Protein AF-D3BRZ7-F1 (afdb_monomer)

Secondary structure (DSSP, 8-state):
--HHHHHHHHHHH-TT-HHHHHHHHHHHTTSEEE-TTSPEEEHHHHHHHHHHH-TT-HHHHHHHHHTSSSSS-EEE-TTS-EEEHHHHHHHHHHH-TT-HHHHHHHHHH--STT-EEE-TTS-EEEHHHHHHHHHHH-TT-SHHHHHHHHHS-TT-EEE-TTS-EEEHHHHHHHHHHH-TT-HHHHHHHHHH--TT-EEE-TTS-EEETT---TT-EEE-TTS-EEEHHHHHHHHHHHHHHHHHHHHTT--

Nearest PDB structures (foldseek):
  5w5i-assembly1_A  TM=5.304E-01  e=7.115E-03  Homo sapiens
  5udj-assembly1_A  TM=4.298E-01  e=3.609E-02  Homo sapiens
  7cc7-assembly1_A  TM=4.389E-01  e=5.995E-02  Homo sapiens
  4hot-assembly1_A  TM=4.081E-01  e=6.981E-02  Homo sapiens
  6c6k-assembly2_B  TM=4.134E-01  e=8.552E-02  Homo sapiens

pLDDT: mean 82.0, std 20.59, range [34.44, 98.62]

Organism: Heterostelium pallidum (strain ATCC 26659 / Pp 5 / PN500) (NCBI:txid670386)

InterPro domains:
  IPR011990 Tetratricopeptide-like helical domain superfamily [G3DSA:1.25.40.10] (3-198)

Radius of gyration: 22.58 Å; Cα contacts (8 Å, |Δi|>4): 320; chains: 1; bounding box: 50×44×60 Å

Solvent-accessible surface area (backbone atoms only — not comparable to full-atom values): 14330 Å² total; per-residue (Å²): 134,52,75,65,58,52,49,44,52,44,42,74,76,42,78,74,51,42,68,58,47,57,57,42,55,74,71,24,75,80,57,48,42,72,41,88,88,68,53,71,40,36,50,68,52,43,42,42,50,31,42,66,65,45,77,80,52,31,64,51,32,40,54,53,26,73,70,37,92,46,78,82,44,69,48,68,42,83,86,68,51,79,35,32,28,66,56,24,28,51,49,16,36,64,67,37,79,73,54,33,66,42,34,43,52,48,30,72,65,54,73,69,91,86,34,68,48,72,45,90,85,71,52,72,40,38,44,62,57,25,22,46,50,17,40,61,62,42,74,79,54,35,66,40,34,50,51,43,34,70,75,44,55,86,86,40,68,47,73,46,79,88,68,50,78,37,39,33,65,56,33,46,53,50,21,36,72,61,40,68,81,53,63,68,58,58,52,57,51,56,75,72,48,52,78,88,43,72,49,69,46,97,87,68,50,74,44,41,71,74,70,60,49,78,79,50,64,45,72,37,94,87,72,47,71,46,31,43,52,57,62,48,52,49,43,54,52,50,49,51,52,52,51,51,61,60,52,68,73,73,121

Mean predicted aligned error: 10.15 Å

Sequence (251 aa):
MTNLQLLLKSVELNPTNEEIYISMLVYARTESLTLNNGETLSYKQILLKIISLNPRIPGMYFDLATKLKDNFESITLLSGEKMNKQKLILHAIKLDPNEWESYLLLANSLEGQEATVELANGRRMNKMQLYLQTIKLNPYVESPYIGIAKEMKRHDAIRLPSGEVATKRQIFLKAIHINPTHDCIYYNILEDLQDWETITLLSGRVMTKHFFPDTETILLPSGENMTKRHLMQTFEFVQDRYHQSQYLHFH

Structure (mmCIF, N/CA/C/O backbone):
data_AF-D3BRZ7-F1
#
_entry.id   AF-D3BRZ7-F1
#
loop_
_atom_site.group_PDB
_atom_site.id
_atom_site.type_symbol
_atom_site.label_atom_id
_atom_site.label_alt_id
_atom_site.label_comp_id
_atom_site.label_asym_id
_atom_site.label_entity_id
_atom_site.label_seq_id
_atom_site.pdbx_PDB_ins_code
_atom_site.Cartn_x
_atom_site.Cartn_y
_atom_site.Cartn_z
_atom_site.occupancy
_atom_site.B_iso_or_equiv
_atom_site.auth_seq_id
_atom_site.auth_comp_id
_atom_site.auth_asym_id
_atom_site.auth_atom_id
_atom_site.pdbx_PDB_model_num
ATOM 1 N N . MET A 1 1 ? -15.722 28.890 21.927 1.00 69.56 1 MET A N 1
ATOM 2 C CA . MET A 1 1 ? -15.552 27.424 21.905 1.00 69.56 1 MET A CA 1
ATOM 3 C C . MET A 1 1 ? -15.004 27.057 20.534 1.00 69.56 1 MET A C 1
ATOM 5 O O . MET A 1 1 ? -15.559 27.535 19.554 1.00 69.56 1 MET A O 1
ATOM 9 N N . THR A 1 2 ? -13.879 26.349 20.443 1.00 90.88 2 THR A N 1
ATOM 10 C CA . THR A 1 2 ? -13.263 25.972 19.153 1.00 90.88 2 THR A CA 1
ATOM 11 C C . THR A 1 2 ? -13.914 24.711 18.572 1.00 90.88 2 THR A C 1
ATOM 13 O O . THR A 1 2 ? -14.542 23.952 19.309 1.00 90.88 2 THR A O 1
ATOM 16 N N . ASN A 1 3 ? -13.726 24.441 17.272 1.00 90.50 3 ASN A N 1
ATOM 17 C CA . ASN A 1 3 ? -14.199 23.192 16.649 1.00 90.50 3 ASN A CA 1
ATOM 18 C C . ASN A 1 3 ? -13.648 21.947 17.363 1.00 90.50 3 ASN A C 1
ATOM 20 O O . ASN A 1 3 ? -14.379 20.985 17.561 1.00 90.50 3 ASN A O 1
ATOM 24 N N . LEU A 1 4 ? -12.391 21.994 17.823 1.00 90.31 4 LEU A N 1
ATOM 25 C CA . LEU A 1 4 ? -11.797 20.917 18.614 1.00 90.31 4 LEU A CA 1
ATOM 26 C C . LEU A 1 4 ? -12.496 20.755 19.975 1.00 90.31 4 LEU A C 1
ATOM 28 O O . LEU A 1 4 ? -12.815 19.639 20.357 1.00 90.31 4 LEU A O 1
ATOM 32 N N . GLN A 1 5 ? -12.798 21.843 20.691 1.00 91.19 5 GLN A N 1
ATOM 33 C 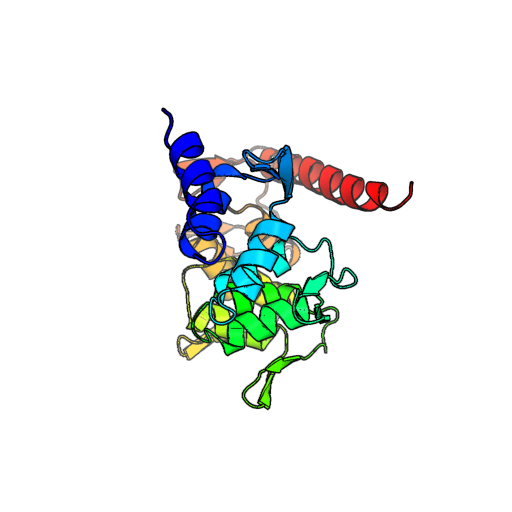CA . GLN A 1 5 ? -13.526 21.761 21.968 1.00 91.19 5 GLN A CA 1
ATOM 34 C C . GLN A 1 5 ? -14.935 21.177 21.800 1.00 91.19 5 GLN A C 1
ATOM 36 O O . GLN A 1 5 ? -15.366 20.377 22.629 1.00 91.19 5 GLN A O 1
ATOM 41 N N . LEU A 1 6 ? -15.637 21.547 20.723 1.00 92.81 6 LEU A N 1
ATOM 42 C CA . LEU A 1 6 ? -16.932 20.957 20.375 1.00 92.81 6 LEU A CA 1
ATOM 43 C C . LEU A 1 6 ? -16.791 19.463 20.074 1.00 92.81 6 LEU A C 1
ATOM 45 O O . LEU A 1 6 ? -17.562 18.664 20.593 1.00 92.81 6 LEU A O 1
ATOM 49 N N . LEU A 1 7 ? -15.774 19.082 19.299 1.00 93.88 7 LEU A N 1
ATOM 50 C CA . LEU A 1 7 ? -15.502 17.690 18.960 1.00 93.88 7 LEU A CA 1
ATOM 51 C C . LEU A 1 7 ? -15.211 16.836 20.202 1.00 93.88 7 LEU A C 1
ATOM 53 O O . LEU A 1 7 ? -15.796 15.767 20.361 1.00 93.88 7 LEU A O 1
ATOM 57 N N . LEU A 1 8 ? -14.371 17.330 21.116 1.00 93.69 8 LEU A N 1
ATOM 58 C CA . LEU A 1 8 ? -14.075 16.655 22.382 1.00 93.69 8 LEU A CA 1
ATOM 59 C C . LEU A 1 8 ? -15.323 16.524 23.264 1.00 93.69 8 LEU A C 1
ATOM 61 O O . LEU A 1 8 ? -15.538 15.478 23.874 1.00 93.69 8 LEU A O 1
ATOM 65 N N . LYS A 1 9 ? -16.187 17.549 23.288 1.00 94.94 9 LYS A N 1
ATOM 66 C CA . LYS A 1 9 ? -17.468 17.473 24.000 1.00 94.94 9 LYS A CA 1
ATOM 67 C C . LYS A 1 9 ? -18.402 16.430 23.381 1.00 94.94 9 LYS A C 1
ATOM 69 O O . LYS A 1 9 ? -19.100 15.736 24.115 1.00 94.94 9 LYS A O 1
ATOM 74 N N . SER A 1 10 ? -18.393 16.277 22.058 1.00 94.44 10 SER A N 1
ATOM 75 C CA . SER A 1 10 ? -19.174 15.247 21.369 1.00 94.44 10 SER A CA 1
ATOM 76 C C . SER A 1 10 ? -18.739 13.829 21.757 1.00 94.44 10 SER A C 1
ATOM 78 O O . SER A 1 10 ? -19.608 12.976 21.917 1.00 94.44 10 SER A O 1
ATOM 80 N N . VAL A 1 11 ? -17.439 13.578 21.977 1.00 94.50 11 VAL A N 1
ATOM 81 C CA . VAL A 1 11 ? -16.944 12.274 22.473 1.00 94.50 11 VAL A CA 1
ATOM 82 C C . VAL A 1 11 ? -17.546 11.935 23.839 1.00 94.50 11 VAL A C 1
ATOM 84 O O . VAL A 1 11 ? -17.960 10.801 24.052 1.00 94.50 11 VAL A O 1
ATOM 87 N N . GLU A 1 12 ? -17.635 12.903 24.759 1.00 93.56 12 GLU A N 1
ATOM 88 C CA . GLU A 1 12 ? -18.260 12.683 26.075 1.00 93.56 12 GLU A CA 1
ATOM 89 C C . GLU A 1 12 ? -19.748 12.336 25.962 1.00 93.56 12 GLU A C 1
ATOM 91 O O . GLU A 1 12 ? -20.251 11.498 26.707 1.00 93.56 12 GLU A O 1
ATOM 96 N N . LEU A 1 13 ? -20.457 13.012 25.054 1.00 95.06 13 LEU A N 1
ATOM 97 C CA . LEU A 1 13 ? -21.897 12.843 24.876 1.00 95.06 13 LEU A CA 1
ATOM 98 C C . LEU A 1 13 ? -22.242 11.545 24.140 1.00 95.06 13 LEU A C 1
ATOM 100 O O . LEU A 1 13 ? -23.291 10.959 24.400 1.00 95.06 13 LEU A O 1
ATOM 104 N N . ASN A 1 14 ? -21.390 11.106 23.213 1.00 94.75 14 ASN A N 1
ATOM 105 C CA . ASN A 1 14 ? -21.603 9.898 22.426 1.00 94.75 14 ASN A CA 1
ATOM 106 C C . ASN A 1 14 ? -20.267 9.216 22.058 1.00 94.75 14 ASN A C 1
ATOM 108 O O . ASN A 1 14 ? -19.797 9.343 20.925 1.00 94.75 14 ASN A O 1
ATOM 112 N N . PRO A 1 15 ? -19.670 8.435 22.976 1.00 92.81 15 PRO A N 1
ATOM 113 C CA . PRO A 1 15 ? -18.378 7.771 22.759 1.00 92.81 15 PRO A CA 1
ATOM 114 C C . PRO A 1 15 ? -18.446 6.569 21.799 1.00 92.81 15 PRO A C 1
ATOM 116 O O . PRO A 1 15 ? -17.448 5.874 21.594 1.00 92.81 15 PRO A O 1
ATOM 119 N N . THR A 1 16 ? -19.625 6.278 21.244 1.00 95.25 16 THR A N 1
ATOM 120 C CA . THR A 1 16 ? -19.865 5.170 20.309 1.00 95.25 16 THR A CA 1
ATOM 121 C C . THR A 1 16 ? -20.050 5.618 18.863 1.00 95.25 16 THR A C 1
ATOM 123 O O . THR A 1 16 ? -20.179 4.768 17.994 1.00 95.25 16 THR A O 1
ATOM 126 N N . ASN A 1 17 ? -20.060 6.925 18.592 1.00 94.75 17 ASN A N 1
ATOM 127 C CA . ASN A 1 17 ? -20.180 7.449 17.234 1.00 94.75 17 ASN A CA 1
ATOM 128 C C . ASN A 1 17 ? -18.802 7.527 16.561 1.00 94.75 17 ASN A C 1
ATOM 130 O O . ASN A 1 17 ? -17.959 8.341 16.946 1.00 94.75 17 ASN A O 1
ATOM 134 N N . GLU A 1 18 ? -18.580 6.691 15.548 1.00 95.62 18 GLU A N 1
ATOM 135 C CA . GLU A 1 18 ? -17.319 6.611 14.817 1.00 95.62 18 GLU A CA 1
ATOM 136 C C . GLU A 1 18 ? -16.970 7.901 14.062 1.00 95.62 18 GLU A C 1
ATOM 138 O O . GLU A 1 18 ? -15.791 8.237 13.972 1.00 95.62 18 GLU A O 1
ATOM 143 N N . GLU A 1 19 ? -17.961 8.673 13.602 1.00 95.31 19 GLU A N 1
ATOM 144 C CA . GLU A 1 19 ? -17.753 9.913 12.833 1.00 95.31 19 GLU A CA 1
ATOM 145 C C . GLU A 1 19 ? -17.022 10.986 13.650 1.00 95.31 19 GLU A C 1
ATOM 147 O O . GLU A 1 19 ? -16.251 11.798 13.125 1.00 95.31 19 GLU A O 1
ATOM 152 N N . ILE A 1 20 ? -17.218 10.966 14.971 1.00 95.19 20 ILE A N 1
ATOM 153 C CA . ILE A 1 20 ? -16.504 11.847 15.896 1.00 95.19 20 ILE A CA 1
ATOM 154 C C . ILE A 1 20 ? -15.015 11.493 15.881 1.00 95.19 20 ILE A C 1
ATOM 156 O O . ILE A 1 20 ? -14.166 12.372 15.733 1.00 95.19 20 ILE A O 1
ATOM 160 N N . TYR A 1 21 ? -14.686 10.204 15.969 1.00 95.31 21 TYR A N 1
ATOM 161 C CA . TYR A 1 21 ? -13.303 9.737 15.933 1.00 95.31 21 TYR A CA 1
ATOM 162 C C . TYR A 1 21 ? -12.664 9.925 14.551 1.00 95.31 21 TYR A C 1
ATOM 164 O O . TYR A 1 21 ? -11.497 10.307 14.478 1.00 95.31 21 TYR A O 1
ATOM 172 N N . ILE A 1 22 ? -13.419 9.750 13.461 1.00 94.38 22 ILE A N 1
ATOM 173 C CA . ILE A 1 22 ? -12.963 10.076 12.099 1.00 94.38 22 ILE A CA 1
ATOM 174 C C . ILE A 1 22 ? -12.582 11.558 12.020 1.00 94.38 22 ILE A C 1
ATOM 176 O O . ILE A 1 22 ? -11.481 11.901 11.588 1.00 94.38 22 ILE A O 1
ATOM 180 N N . SER A 1 23 ? -13.435 12.447 12.533 1.00 93.88 23 SER A N 1
ATOM 181 C CA . SER A 1 23 ? -13.141 13.883 12.598 1.00 93.88 23 SER A CA 1
ATOM 182 C C . SER A 1 23 ? -11.911 14.187 13.464 1.00 93.88 23 SER A C 1
ATOM 184 O O . SER A 1 23 ? -11.152 15.108 13.158 1.00 93.88 23 SER A O 1
ATOM 186 N N . MET A 1 24 ? -11.658 13.406 14.522 1.00 93.19 24 MET A N 1
ATOM 187 C CA . MET A 1 24 ? -10.467 13.561 15.369 1.00 93.19 24 MET A CA 1
ATOM 188 C C . MET A 1 24 ? -9.163 13.262 14.622 1.00 93.19 24 MET A C 1
ATOM 190 O O . MET A 1 24 ? -8.150 13.881 14.949 1.00 93.19 24 MET A O 1
ATOM 194 N N . LEU A 1 25 ? -9.161 12.390 13.604 1.00 92.50 25 LEU A N 1
ATOM 195 C CA . LEU A 1 25 ? -7.958 12.109 12.805 1.00 92.50 25 LEU A CA 1
ATOM 196 C C . LEU A 1 25 ? -7.402 13.379 12.137 1.00 92.50 25 LEU A C 1
ATOM 198 O O . LEU A 1 25 ? -6.184 13.555 12.076 1.00 92.50 25 LEU A O 1
ATOM 202 N N . VAL A 1 26 ? -8.277 14.306 11.723 1.00 89.12 26 VAL A N 1
ATOM 203 C CA . VAL A 1 26 ? -7.903 15.607 11.128 1.00 89.12 26 VAL A CA 1
ATOM 204 C C . VAL A 1 26 ? -7.131 16.490 12.119 1.00 89.12 26 VAL A C 1
ATOM 206 O O . VAL A 1 26 ? -6.265 17.277 11.723 1.00 89.12 26 VAL A O 1
ATOM 209 N N . TYR A 1 27 ? -7.431 16.362 13.413 1.00 88.31 27 TYR A N 1
ATOM 210 C CA . TYR A 1 27 ? -6.817 17.151 14.484 1.00 88.31 27 TYR A CA 1
ATOM 211 C C . TYR A 1 27 ? -5.598 16.478 15.105 1.00 88.31 27 TYR A C 1
ATOM 213 O O . TYR A 1 27 ? -4.656 17.173 15.472 1.00 88.31 27 TYR A O 1
ATOM 221 N N . ALA A 1 28 ? -5.581 15.146 15.180 1.00 83.19 28 ALA A N 1
ATOM 222 C CA . ALA A 1 28 ? -4.461 14.394 15.737 1.00 83.19 28 ALA A CA 1
ATOM 223 C C . ALA A 1 28 ? -3.166 14.565 14.919 1.00 83.19 28 ALA A C 1
ATOM 225 O O . ALA A 1 28 ? -2.091 14.365 15.479 1.00 83.19 28 ALA A O 1
ATOM 226 N N . ARG A 1 29 ? -3.293 14.955 13.633 1.00 67.56 29 ARG A N 1
ATOM 227 C CA . ARG A 1 29 ? -2.296 15.325 12.597 1.00 67.56 29 ARG A CA 1
ATOM 228 C C . ARG A 1 29 ? -1.076 14.413 12.412 1.00 67.56 29 ARG A C 1
ATOM 230 O O . ARG A 1 29 ? -0.763 14.152 11.261 1.00 67.56 29 ARG A O 1
ATOM 237 N N . THR A 1 30 ? -0.459 13.874 13.462 1.00 64.19 30 THR A N 1
ATOM 238 C CA . THR A 1 30 ? 0.487 12.738 13.446 1.00 64.19 30 THR A CA 1
ATOM 239 C C . THR A 1 30 ? 0.780 12.118 14.820 1.00 64.19 30 THR A C 1
ATOM 241 O O . THR A 1 30 ? 1.369 11.040 14.853 1.00 64.19 30 THR A O 1
ATOM 244 N N . GLU A 1 31 ? 0.413 12.741 15.943 1.00 73.38 31 GLU A N 1
ATOM 245 C CA . GLU A 1 31 ? 0.923 12.329 17.260 1.00 73.38 31 GLU A CA 1
ATOM 246 C C . GLU A 1 31 ? -0.189 11.801 18.161 1.00 73.38 31 GLU A C 1
ATOM 248 O O . GLU A 1 31 ? -0.343 10.587 18.324 1.00 73.38 31 GLU A O 1
ATOM 253 N N . SER A 1 32 ? -0.985 12.697 18.738 1.00 87.31 32 SER A N 1
ATOM 254 C CA . SER A 1 32 ? -2.028 12.322 19.684 1.00 87.31 32 SER A CA 1
ATOM 255 C C . SER A 1 32 ? -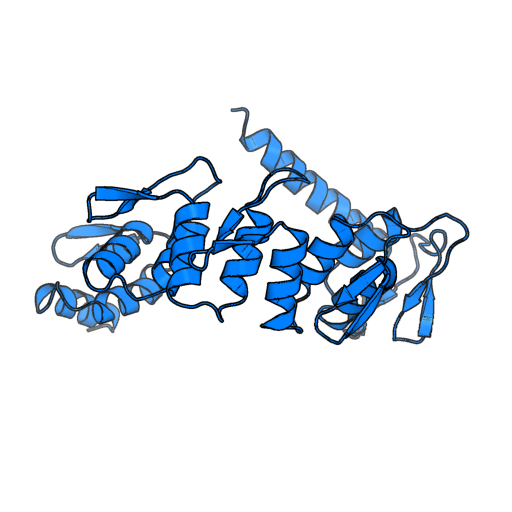3.039 13.443 19.906 1.00 87.31 32 SER A C 1
ATOM 257 O O . SER A 1 32 ? -2.845 14.576 19.470 1.00 87.31 32 SER A O 1
ATOM 259 N N . LEU A 1 33 ? -4.137 13.106 20.575 1.00 92.06 33 LEU A N 1
ATOM 260 C CA . LEU A 1 33 ? -5.199 14.019 20.956 1.00 92.06 33 LEU A CA 1
ATOM 261 C C . LEU A 1 33 ? -5.603 13.744 22.406 1.00 92.06 33 LEU A C 1
ATOM 263 O O . LEU A 1 33 ? -5.944 12.611 22.741 1.00 92.06 33 LEU A O 1
ATOM 267 N N . THR A 1 34 ? -5.595 14.769 23.255 1.00 92.62 34 THR A N 1
ATOM 268 C CA . THR A 1 34 ? -6.052 14.653 24.646 1.00 92.62 34 THR A CA 1
ATOM 269 C C . THR A 1 34 ? -7.543 14.962 24.744 1.00 92.62 34 THR A C 1
ATOM 271 O O . THR A 1 34 ? -7.998 16.032 24.341 1.00 92.62 34 THR A O 1
ATOM 274 N N . LEU A 1 35 ? -8.304 14.004 25.267 1.00 91.75 35 LEU A N 1
ATOM 275 C CA . LEU A 1 35 ? -9.721 14.113 25.579 1.00 91.75 35 LEU A CA 1
ATOM 276 C C . LEU A 1 35 ? -9.944 14.954 26.845 1.00 91.75 35 LEU A C 1
ATOM 278 O O . LEU A 1 35 ? -9.060 15.111 27.685 1.00 91.75 35 LEU A O 1
ATOM 282 N N . ASN A 1 36 ? -11.168 15.449 27.031 1.00 92.06 36 ASN A N 1
ATOM 283 C CA . ASN A 1 36 ? -11.534 16.253 28.204 1.00 92.06 36 ASN A CA 1
ATOM 284 C C . ASN A 1 36 ? -11.453 15.485 29.53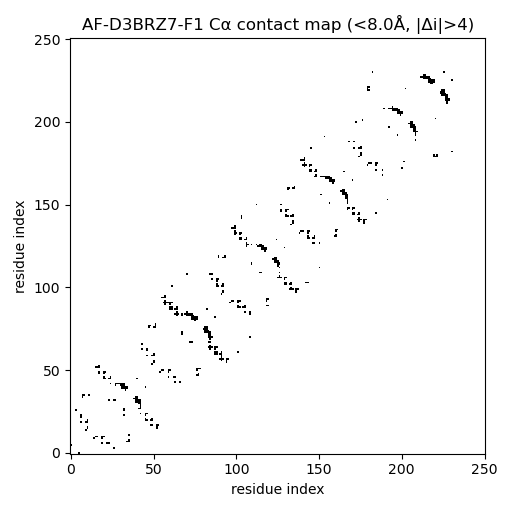7 1.00 92.06 36 ASN A C 1
ATOM 286 O O . ASN A 1 36 ? -11.324 16.102 30.591 1.00 92.06 36 ASN A O 1
ATOM 290 N N . ASN A 1 37 ? -11.511 14.149 29.505 1.00 89.81 37 ASN A N 1
ATOM 291 C CA . ASN A 1 37 ? -11.296 13.293 30.677 1.00 89.81 37 ASN A CA 1
ATOM 292 C C . ASN A 1 37 ? -9.799 13.122 31.033 1.00 89.81 37 ASN A C 1
ATOM 294 O O . ASN A 1 37 ? -9.482 12.398 31.973 1.00 89.81 37 ASN A O 1
ATOM 298 N N . GLY A 1 38 ? -8.888 13.759 30.287 1.00 92.44 38 GLY A N 1
ATOM 299 C CA . GLY A 1 38 ? -7.438 13.671 30.465 1.00 92.44 38 GLY A CA 1
ATOM 300 C C . GLY A 1 38 ? -6.765 12.511 29.723 1.00 92.44 38 GLY A C 1
ATOM 301 O O . GLY A 1 38 ? -5.540 12.425 29.732 1.00 92.44 38 GLY A O 1
ATOM 302 N N . GLU A 1 39 ? -7.522 11.629 29.064 1.00 92.56 39 GLU A N 1
ATOM 303 C CA . GLU A 1 39 ? -6.972 10.529 28.268 1.00 92.56 39 GLU A CA 1
ATOM 304 C C . GLU A 1 39 ? -6.349 11.052 26.969 1.00 92.56 39 GLU A C 1
ATOM 306 O O . GLU A 1 39 ? -6.997 11.753 26.196 1.00 92.56 39 GLU A O 1
ATOM 311 N N . THR A 1 40 ? -5.102 10.674 26.690 1.00 93.69 40 THR A N 1
ATOM 312 C CA . THR A 1 40 ? -4.426 11.013 25.432 1.00 93.69 40 THR A CA 1
ATOM 313 C C . THR A 1 40 ? -4.450 9.822 24.484 1.00 93.69 40 THR A C 1
ATOM 315 O O . THR A 1 40 ? -3.843 8.788 24.755 1.00 93.69 40 THR A O 1
ATOM 318 N N . LEU A 1 41 ? -5.128 9.983 23.349 1.00 93.94 41 LEU A N 1
ATOM 319 C CA . LEU A 1 41 ? -5.230 8.980 22.296 1.00 93.94 41 LEU A CA 1
ATOM 320 C C . LEU A 1 41 ? -4.231 9.277 21.180 1.00 93.94 41 LEU A C 1
ATOM 322 O O . LEU A 1 41 ? -4.306 10.313 20.524 1.00 93.94 41 LEU A O 1
ATOM 326 N N . SER A 1 42 ? -3.315 8.350 20.921 1.00 94.19 42 SER A N 1
ATOM 327 C CA . SER A 1 42 ? -2.467 8.381 19.726 1.00 94.19 42 SER A CA 1
ATOM 328 C C . SER A 1 42 ? -3.282 8.196 18.444 1.00 94.19 42 SER A C 1
ATOM 330 O O . SER A 1 42 ? -4.366 7.609 18.459 1.00 94.19 42 SER A O 1
ATOM 332 N N . TYR A 1 43 ? -2.721 8.600 17.302 1.00 93.38 43 TYR A N 1
ATOM 333 C CA . TYR A 1 43 ? -3.344 8.369 15.992 1.00 93.38 43 TYR A CA 1
ATOM 334 C C . TYR A 1 43 ? -3.715 6.886 15.767 1.00 93.38 43 TYR A C 1
ATOM 336 O O . TYR A 1 43 ? -4.832 6.580 15.355 1.00 93.38 43 TYR A O 1
ATOM 344 N N . LYS A 1 44 ? -2.821 5.946 16.129 1.00 94.06 44 LYS A N 1
ATOM 345 C CA . LYS A 1 44 ? -3.089 4.493 16.060 1.00 94.06 44 LYS A CA 1
ATOM 346 C C . LYS A 1 44 ? -4.267 4.084 16.955 1.00 94.06 44 LYS A C 1
ATOM 348 O O . LYS A 1 44 ? -5.094 3.283 16.532 1.00 94.06 44 LYS A O 1
ATOM 353 N N . GLN A 1 45 ? -4.372 4.627 18.171 1.00 95.25 45 GLN A N 1
ATOM 354 C CA . GLN A 1 45 ? -5.489 4.328 19.078 1.00 95.25 45 GLN A CA 1
ATOM 355 C C . GLN A 1 45 ? -6.823 4.874 18.559 1.00 95.25 45 GLN A C 1
ATOM 357 O O . GLN A 1 45 ? -7.839 4.196 18.700 1.00 95.25 45 GLN A O 1
ATOM 362 N N . ILE A 1 46 ? -6.826 6.046 17.915 1.00 96.00 46 ILE A N 1
ATOM 363 C CA . ILE A 1 46 ? -8.028 6.593 17.268 1.00 96.00 46 ILE A CA 1
ATOM 364 C C . ILE A 1 46 ? -8.478 5.661 16.131 1.00 96.00 46 ILE A C 1
ATOM 366 O O . ILE A 1 46 ? -9.642 5.269 16.105 1.00 96.00 46 ILE A O 1
ATOM 370 N N . LEU A 1 47 ? -7.563 5.215 15.259 1.00 96.69 47 LEU A N 1
ATOM 371 C CA . LEU A 1 47 ? -7.875 4.235 14.205 1.00 96.69 47 LEU A CA 1
ATOM 372 C C . LEU A 1 47 ? -8.442 2.924 14.772 1.00 96.69 47 LEU A C 1
ATOM 374 O O . LEU A 1 47 ? -9.462 2.430 14.295 1.00 96.69 47 LEU A O 1
ATOM 378 N N . LEU A 1 48 ? -7.819 2.372 15.820 1.00 97.19 48 LEU A N 1
ATOM 379 C CA . LEU A 1 48 ? -8.295 1.154 16.486 1.00 97.19 48 LEU A CA 1
ATOM 380 C C . LEU A 1 48 ? -9.702 1.323 17.069 1.00 97.19 48 LEU A C 1
ATOM 382 O O . LEU A 1 48 ? -10.519 0.404 16.983 1.00 97.19 48 LEU A O 1
ATOM 386 N N . LYS A 1 49 ? -9.993 2.496 17.642 1.00 96.94 49 LYS A N 1
ATOM 387 C CA . LYS A 1 49 ? -11.323 2.826 18.152 1.00 96.94 49 LYS A CA 1
ATOM 388 C C . LYS A 1 49 ? -12.342 2.865 17.016 1.00 96.94 49 LYS A C 1
ATOM 390 O O . LYS A 1 49 ? -13.377 2.216 17.145 1.00 96.94 49 LYS A O 1
ATOM 395 N N . ILE A 1 50 ? -12.031 3.525 15.899 1.00 97.69 50 ILE A N 1
ATOM 396 C CA . ILE A 1 50 ? -12.911 3.570 14.719 1.00 97.69 50 ILE A CA 1
ATOM 397 C C . ILE A 1 50 ? -13.187 2.155 14.204 1.00 97.69 50 ILE A C 1
ATOM 399 O O . ILE A 1 50 ? -14.347 1.790 14.066 1.00 97.69 50 ILE A O 1
ATOM 403 N N . ILE A 1 51 ? -12.154 1.324 14.019 1.00 98.12 51 ILE A N 1
ATOM 404 C CA . ILE A 1 51 ? -12.307 -0.072 13.565 1.00 98.12 51 ILE A CA 1
ATOM 405 C C . ILE A 1 51 ? -13.201 -0.880 14.517 1.00 98.12 51 ILE A C 1
ATOM 407 O O . ILE A 1 51 ? -14.006 -1.692 14.067 1.00 98.12 51 ILE A O 1
ATOM 411 N N . SER A 1 52 ? -13.082 -0.667 15.831 1.00 98.00 52 SER A N 1
ATOM 412 C CA . SER A 1 52 ? -13.917 -1.373 16.812 1.00 98.00 52 SER A CA 1
ATOM 413 C C . SER A 1 52 ? -15.392 -0.974 16.766 1.00 98.00 52 SER A C 1
ATOM 415 O O . SER A 1 52 ? -16.248 -1.805 17.058 1.00 98.00 52 SER A O 1
ATOM 417 N N . LEU A 1 53 ? -15.682 0.280 16.403 1.00 97.69 53 LEU A N 1
ATOM 418 C CA . LEU A 1 53 ? -17.042 0.800 16.266 1.00 97.69 53 LEU A CA 1
ATOM 419 C C . LEU A 1 53 ? -17.639 0.419 14.906 1.00 97.69 53 LEU A C 1
ATOM 421 O O . LEU A 1 53 ? -18.784 -0.020 14.832 1.00 97.69 53 LEU A O 1
ATOM 425 N N . ASN A 1 54 ? -16.843 0.529 13.842 1.00 97.38 54 ASN A N 1
ATOM 426 C CA . ASN A 1 54 ? -17.233 0.225 12.476 1.00 97.38 54 ASN A CA 1
ATOM 427 C C . ASN A 1 54 ? -16.082 -0.472 11.715 1.00 97.38 54 ASN A C 1
ATOM 429 O O . ASN A 1 54 ? -15.222 0.185 11.121 1.00 97.38 54 ASN A O 1
ATOM 433 N N . PRO A 1 55 ? -16.069 -1.819 11.670 1.00 96.94 55 PRO A N 1
ATOM 434 C CA . PRO A 1 55 ? -14.998 -2.591 11.037 1.00 96.94 55 PRO A CA 1
ATOM 435 C C . PRO A 1 55 ? -15.102 -2.631 9.505 1.00 96.94 55 PRO A C 1
ATOM 437 O O . PRO A 1 55 ? -14.389 -3.392 8.858 1.00 96.94 55 PRO A O 1
ATOM 440 N N . ARG A 1 56 ? -16.023 -1.872 8.895 1.00 97.31 56 ARG A N 1
ATOM 441 C CA . ARG A 1 56 ? -16.270 -1.891 7.444 1.00 97.31 56 ARG A CA 1
ATOM 442 C C . ARG A 1 56 ? -15.658 -0.708 6.705 1.00 97.31 56 ARG A C 1
ATOM 444 O O . ARG A 1 56 ? -15.965 -0.531 5.533 1.00 97.31 56 ARG A O 1
ATOM 451 N N . ILE A 1 57 ? -14.807 0.081 7.360 1.00 97.25 57 ILE A N 1
ATOM 452 C CA . ILE A 1 57 ? -14.151 1.247 6.760 1.00 97.25 57 ILE A CA 1
ATOM 453 C C . ILE A 1 57 ? -12.757 0.825 6.254 1.00 97.25 57 ILE A C 1
ATOM 455 O O . ILE A 1 57 ? -11.836 0.707 7.068 1.00 97.25 57 ILE A O 1
ATOM 459 N N . PRO A 1 58 ? -12.563 0.602 4.936 1.00 97.19 58 PRO A N 1
ATOM 460 C CA . PRO A 1 58 ? -11.303 0.089 4.386 1.00 97.19 58 PRO A CA 1
ATOM 461 C C . PRO A 1 58 ? -10.112 0.995 4.712 1.00 97.19 58 PRO A C 1
ATOM 463 O O . PRO A 1 58 ? -9.052 0.510 5.115 1.00 97.19 58 PRO A O 1
ATOM 466 N N . GLY A 1 59 ? -10.325 2.314 4.616 1.00 96.50 59 GLY A N 1
ATOM 467 C CA . GLY A 1 59 ? -9.306 3.334 4.859 1.00 96.50 59 GLY A CA 1
ATOM 468 C C . GLY A 1 59 ? -8.654 3.228 6.237 1.00 96.50 59 GLY A C 1
ATOM 469 O O . GLY A 1 59 ? -7.460 3.454 6.358 1.00 96.50 59 GLY A O 1
ATOM 470 N N . MET A 1 60 ? -9.376 2.769 7.267 1.00 97.50 60 MET A N 1
ATOM 471 C CA . MET A 1 60 ? -8.797 2.634 8.609 1.00 97.50 60 MET A CA 1
ATOM 472 C C . MET A 1 60 ? -7.746 1.525 8.682 1.00 97.50 60 MET A C 1
ATOM 474 O O . MET A 1 60 ? -6.737 1.668 9.371 1.00 97.50 60 MET A O 1
ATOM 478 N N . TYR A 1 61 ? -7.962 0.418 7.967 1.00 98.44 61 TYR A N 1
ATOM 479 C CA . TYR A 1 61 ? -6.990 -0.673 7.888 1.00 98.44 61 TYR A CA 1
ATOM 480 C C . TYR A 1 61 ? -5.780 -0.267 7.046 1.00 98.44 61 TYR A C 1
ATOM 482 O O . TYR A 1 61 ? -4.647 -0.559 7.432 1.00 98.44 61 TYR A O 1
ATOM 490 N N . PHE A 1 62 ? -6.014 0.440 5.936 1.00 98.06 62 PHE A N 1
ATOM 491 C CA . PHE A 1 62 ? -4.951 1.018 5.115 1.00 98.06 62 PHE A CA 1
ATOM 492 C C . PHE A 1 62 ? -4.089 1.994 5.929 1.00 98.06 62 PHE A C 1
ATOM 494 O O . PHE A 1 62 ? -2.876 1.805 6.034 1.00 98.06 62 PHE A O 1
ATOM 501 N N . ASP A 1 63 ? -4.708 2.969 6.596 1.00 96.19 63 ASP A N 1
ATOM 502 C CA . ASP A 1 63 ? -4.015 3.950 7.430 1.00 96.19 63 ASP A CA 1
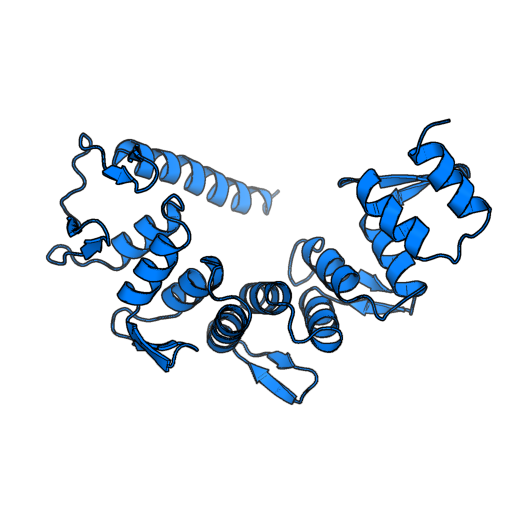ATOM 503 C C . ASP A 1 63 ? -3.225 3.261 8.540 1.00 96.19 63 ASP A C 1
ATOM 505 O O . ASP A 1 63 ? -2.052 3.571 8.750 1.00 96.19 63 ASP A O 1
ATOM 509 N N . LEU A 1 64 ? -3.808 2.259 9.203 1.00 95.88 64 LEU A N 1
ATOM 510 C CA . LEU A 1 64 ? -3.102 1.505 10.233 1.00 95.88 64 LEU A CA 1
ATOM 511 C C . LEU A 1 64 ? -1.873 0.784 9.664 1.00 95.88 64 LEU A C 1
ATOM 513 O O . LEU A 1 64 ? -0.815 0.809 10.295 1.00 95.88 64 LEU A O 1
ATOM 517 N N . ALA A 1 65 ? -1.977 0.209 8.459 1.00 97.06 65 ALA A N 1
ATOM 518 C CA . ALA A 1 65 ? -0.862 -0.440 7.775 1.00 97.06 65 ALA A CA 1
ATOM 519 C C . ALA A 1 65 ? 0.271 0.546 7.461 1.00 97.06 65 ALA A C 1
ATOM 521 O O . ALA A 1 65 ? 1.440 0.221 7.676 1.00 97.06 65 ALA A O 1
ATOM 522 N N . THR A 1 66 ? -0.048 1.761 7.003 1.00 94.94 66 THR A N 1
ATOM 523 C CA . THR A 1 66 ? 0.971 2.790 6.711 1.00 94.94 66 THR A CA 1
ATOM 524 C C . THR A 1 66 ? 1.696 3.288 7.963 1.00 94.94 66 THR A C 1
ATOM 526 O O . THR A 1 66 ? 2.825 3.767 7.863 1.00 94.94 66 THR A O 1
ATOM 529 N N . LYS A 1 67 ? 1.092 3.144 9.152 1.00 93.25 67 LYS A N 1
ATOM 530 C CA . LYS A 1 67 ? 1.708 3.505 10.440 1.00 93.25 67 LYS A CA 1
ATOM 531 C C . LYS A 1 67 ? 2.543 2.390 11.074 1.00 93.25 67 LYS A C 1
ATOM 533 O O . LYS A 1 67 ? 3.169 2.640 12.108 1.00 93.25 67 LYS A O 1
ATOM 538 N N . LEU A 1 68 ? 2.558 1.183 10.506 1.00 93.19 68 LEU A N 1
ATOM 539 C CA . LEU A 1 68 ? 3.498 0.138 10.914 1.00 93.19 68 LEU A CA 1
ATOM 540 C C . LEU A 1 68 ? 4.852 0.368 10.229 1.00 93.19 68 LEU A C 1
ATOM 542 O O . LEU A 1 68 ? 4.911 0.555 9.007 1.00 93.19 68 LEU A O 1
ATOM 546 N N . LYS A 1 69 ? 5.928 0.356 11.022 1.00 89.44 69 LYS A N 1
ATOM 547 C CA . LYS A 1 69 ? 7.311 0.631 10.613 1.00 89.44 69 LYS A CA 1
ATOM 548 C C . LYS A 1 69 ? 7.752 -0.295 9.485 1.00 89.44 69 LYS A C 1
ATOM 550 O O . LYS A 1 69 ? 8.243 0.172 8.463 1.00 89.44 69 LYS A O 1
ATOM 555 N N . ASP A 1 70 ? 7.495 -1.586 9.640 1.00 87.88 70 ASP A N 1
ATOM 556 C CA . ASP A 1 70 ? 7.914 -2.634 8.713 1.00 87.88 70 ASP A CA 1
ATOM 557 C C . ASP A 1 70 ? 6.906 -3.801 8.695 1.00 87.88 70 ASP A C 1
ATOM 559 O O . ASP A 1 70 ? 5.806 -3.713 9.250 1.00 87.88 70 ASP A O 1
ATOM 563 N N . ASN A 1 71 ? 7.259 -4.880 7.994 1.00 85.06 71 ASN A N 1
ATOM 564 C CA . ASN A 1 71 ? 6.433 -6.078 7.851 1.00 85.06 71 ASN A CA 1
ATOM 565 C C . ASN A 1 71 ? 6.417 -6.982 9.102 1.00 85.06 71 ASN A C 1
ATOM 567 O O . ASN A 1 71 ? 5.551 -7.858 9.205 1.00 85.06 71 ASN A O 1
ATOM 571 N N . PHE A 1 72 ? 7.343 -6.778 10.042 1.00 88.62 72 PHE A N 1
ATOM 572 C CA . PHE A 1 72 ? 7.473 -7.534 11.289 1.00 88.62 72 PHE A CA 1
ATOM 573 C C . PHE A 1 72 ? 6.694 -6.889 12.441 1.00 88.62 72 PHE A C 1
ATOM 575 O O . PHE A 1 72 ? 6.250 -7.596 13.353 1.00 88.62 72 PHE A O 1
ATOM 582 N N . GLU A 1 73 ? 6.474 -5.569 12.400 1.00 94.44 73 GLU A N 1
ATOM 583 C CA . GLU A 1 73 ? 5.572 -4.901 13.337 1.00 94.44 73 GLU A CA 1
ATOM 584 C C . GLU A 1 73 ? 4.147 -5.460 13.198 1.00 94.44 73 GLU A C 1
ATOM 586 O O . GLU A 1 73 ? 3.622 -5.740 12.115 1.00 94.44 73 GLU A O 1
ATOM 591 N N . SER A 1 74 ? 3.495 -5.621 14.345 1.00 94.94 74 SER A N 1
ATOM 592 C CA . SER A 1 74 ? 2.105 -6.042 14.419 1.00 94.94 74 SER A CA 1
ATOM 593 C C . SER A 1 74 ? 1.361 -5.235 15.465 1.00 94.94 74 SER A C 1
ATOM 595 O O . SER A 1 74 ? 1.944 -4.721 16.418 1.00 94.94 74 SER A O 1
ATOM 597 N N . ILE A 1 75 ? 0.055 -5.152 15.275 1.00 96.38 75 ILE A N 1
ATOM 598 C CA . ILE A 1 75 ? -0.877 -4.461 16.147 1.00 96.38 75 ILE A CA 1
ATOM 599 C C . ILE A 1 75 ? -2.045 -5.386 16.459 1.00 96.38 75 ILE A C 1
ATOM 601 O O . ILE A 1 75 ? -2.484 -6.164 15.611 1.00 96.38 75 ILE A O 1
ATOM 605 N N . THR A 1 76 ? -2.539 -5.324 17.688 1.00 97.94 76 THR A N 1
ATOM 606 C CA . THR A 1 76 ? -3.709 -6.094 18.109 1.00 97.94 76 THR A CA 1
ATOM 607 C C . THR A 1 76 ? -4.937 -5.201 18.002 1.00 97.94 76 THR A C 1
ATOM 609 O O . THR A 1 76 ? -4.983 -4.137 18.619 1.00 97.94 76 THR A O 1
ATOM 612 N N . LEU A 1 77 ? -5.920 -5.615 17.201 1.00 97.50 77 LEU A N 1
ATOM 613 C CA . LEU A 1 77 ? -7.221 -4.954 17.130 1.00 97.50 77 LEU A CA 1
ATOM 614 C C . LEU A 1 77 ? -7.941 -5.063 18.479 1.00 97.50 77 LEU A C 1
ATOM 616 O O . LEU A 1 77 ? -7.695 -5.993 19.245 1.00 97.50 77 LEU A O 1
ATOM 620 N N . LEU A 1 78 ? -8.899 -4.172 18.754 1.00 95.88 78 LEU A N 1
ATOM 621 C CA . LEU A 1 78 ? -9.712 -4.262 19.978 1.00 95.88 78 LEU A CA 1
ATOM 622 C C . LEU A 1 78 ? -10.598 -5.523 20.027 1.00 95.88 78 LEU A C 1
ATOM 624 O O . LEU A 1 78 ? -11.073 -5.894 21.094 1.00 95.88 78 LEU A O 1
ATOM 628 N N . SER A 1 79 ? -10.766 -6.220 18.898 1.00 94.31 79 SER A N 1
ATOM 629 C CA . SER A 1 79 ? -11.356 -7.563 18.828 1.00 94.31 79 SER A CA 1
ATOM 630 C C . SER A 1 79 ? -10.434 -8.680 19.348 1.00 94.31 79 SER A C 1
ATOM 632 O O . SER A 1 79 ? -10.874 -9.819 19.473 1.00 94.31 79 SER A O 1
ATOM 634 N N . GLY A 1 80 ? -9.157 -8.386 19.614 1.00 96.31 80 GLY A N 1
ATOM 635 C CA . GLY A 1 80 ? -8.121 -9.352 19.991 1.00 96.31 80 GLY A CA 1
ATOM 636 C C . GLY A 1 80 ? -7.326 -9.928 18.812 1.00 96.31 80 GLY A C 1
ATOM 637 O O . GLY A 1 80 ? -6.348 -10.644 19.026 1.00 96.31 80 GLY A O 1
ATOM 638 N N . GLU A 1 81 ? -7.692 -9.617 17.566 1.00 96.50 81 GLU A N 1
ATOM 639 C CA . GLU A 1 81 ? -6.985 -10.123 16.386 1.00 96.50 81 GLU A CA 1
ATOM 640 C C . GLU A 1 81 ? -5.624 -9.437 16.194 1.00 96.50 81 GLU A C 1
ATOM 642 O O . GLU A 1 81 ? -5.529 -8.210 16.140 1.00 96.50 81 GLU A O 1
ATOM 647 N N . LYS A 1 82 ? -4.559 -10.233 16.037 1.00 97.31 82 LYS A N 1
ATOM 648 C CA . LYS A 1 82 ? -3.210 -9.737 15.740 1.00 97.31 82 LYS A CA 1
ATOM 649 C C . LYS A 1 82 ? -3.002 -9.557 14.233 1.00 97.31 82 LYS A C 1
ATOM 651 O O . LYS A 1 82 ? -2.973 -10.531 13.469 1.00 97.31 82 LYS A O 1
ATOM 656 N N . MET A 1 83 ? -2.763 -8.312 13.835 1.00 97.50 83 MET A N 1
ATOM 657 C CA . MET A 1 83 ? -2.633 -7.865 12.453 1.00 97.50 83 MET A CA 1
ATOM 658 C C . MET A 1 83 ? -1.222 -7.338 12.183 1.00 97.50 83 MET A C 1
ATOM 660 O O . MET A 1 83 ? -0.723 -6.487 12.911 1.00 97.50 83 MET A O 1
ATOM 664 N N . ASN A 1 84 ? -0.573 -7.832 11.132 1.00 96.06 84 ASN A N 1
ATOM 665 C CA . ASN A 1 84 ? 0.634 -7.217 10.576 1.00 96.06 84 ASN A CA 1
ATOM 666 C C . ASN A 1 84 ? 0.262 -6.357 9.358 1.00 96.06 84 ASN A C 1
ATOM 668 O O . ASN A 1 84 ? -0.899 -6.328 8.938 1.00 96.06 84 ASN A O 1
ATOM 672 N N . LYS A 1 85 ? 1.255 -5.688 8.766 1.00 96.00 85 LYS A N 1
ATOM 673 C CA . LYS A 1 85 ? 1.067 -4.798 7.612 1.00 96.00 85 LYS A CA 1
ATOM 674 C C . LYS A 1 85 ? 0.316 -5.478 6.466 1.00 96.00 85 LYS A C 1
ATOM 676 O O . LYS A 1 85 ? -0.707 -4.976 6.014 1.00 96.00 85 LYS A O 1
ATOM 681 N N . GLN A 1 86 ? 0.753 -6.673 6.074 1.00 95.81 86 GLN A N 1
ATOM 682 C CA . GLN A 1 86 ? 0.135 -7.437 4.991 1.00 95.81 86 GLN A CA 1
ATOM 683 C C . GLN A 1 86 ? -1.326 -7.813 5.287 1.00 95.81 86 GLN A C 1
ATOM 685 O O . GLN A 1 86 ? -2.185 -7.636 4.425 1.00 95.81 86 GLN A O 1
ATOM 690 N N . LYS A 1 87 ? -1.640 -8.291 6.501 1.00 96.88 87 LYS A N 1
ATOM 691 C CA . LYS A 1 87 ? -3.021 -8.620 6.897 1.00 96.88 87 LYS A CA 1
ATOM 692 C C . LYS A 1 87 ? -3.933 -7.397 6.868 1.00 96.88 87 LYS A C 1
ATOM 694 O O . LYS A 1 87 ? -5.068 -7.516 6.420 1.00 96.88 87 LYS A O 1
ATOM 699 N N . LEU A 1 88 ? -3.449 -6.239 7.323 1.00 98.31 88 LEU A N 1
ATOM 700 C CA . LEU A 1 88 ? -4.209 -4.986 7.279 1.00 98.31 88 LEU A CA 1
ATOM 701 C C . LEU A 1 88 ? -4.527 -4.581 5.835 1.00 98.31 88 LEU A C 1
ATOM 703 O O . LEU A 1 88 ? -5.684 -4.316 5.521 1.00 98.31 88 LEU A O 1
ATOM 707 N N . ILE A 1 89 ? -3.533 -4.620 4.942 1.00 98.38 89 ILE A N 1
ATOM 708 C CA . ILE A 1 89 ? -3.718 -4.270 3.526 1.00 98.38 89 ILE A CA 1
ATOM 709 C C . ILE A 1 89 ? -4.688 -5.239 2.839 1.00 98.38 89 ILE A C 1
ATOM 711 O O . ILE A 1 89 ? -5.587 -4.814 2.119 1.00 98.38 89 ILE A O 1
ATOM 715 N N . LEU A 1 90 ? -4.561 -6.547 3.089 1.00 98.19 90 LEU A N 1
ATOM 716 C CA . LEU A 1 90 ? -5.490 -7.546 2.549 1.00 98.19 90 LEU A CA 1
ATOM 717 C C . LEU A 1 90 ? -6.919 -7.344 3.055 1.00 98.19 90 LEU A C 1
ATOM 719 O O . LEU A 1 90 ? -7.871 -7.560 2.304 1.00 98.19 90 LEU A O 1
ATOM 723 N N . HIS A 1 91 ? -7.077 -6.919 4.309 1.00 98.12 91 HIS A N 1
ATOM 724 C CA . HIS A 1 91 ? -8.383 -6.581 4.858 1.00 98.12 91 HIS A CA 1
ATOM 725 C C . HIS A 1 91 ? -8.971 -5.337 4.177 1.00 98.12 91 HIS A C 1
ATOM 727 O O . HIS A 1 91 ? -10.141 -5.360 3.805 1.00 98.12 91 HIS A O 1
ATOM 733 N N . ALA A 1 92 ? -8.158 -4.302 3.935 1.00 98.50 92 ALA A N 1
ATOM 734 C CA . ALA A 1 92 ? -8.571 -3.120 3.180 1.00 98.50 92 ALA A CA 1
ATOM 735 C C . ALA A 1 92 ? -9.041 -3.494 1.761 1.00 98.50 92 ALA A C 1
ATOM 737 O O . ALA A 1 92 ? -10.164 -3.167 1.398 1.00 98.50 92 ALA A O 1
ATOM 738 N N . ILE A 1 93 ? -8.263 -4.292 1.017 1.00 98.56 93 ILE A N 1
ATOM 739 C CA . ILE A 1 93 ? -8.628 -4.776 -0.333 1.00 98.56 93 ILE A CA 1
ATOM 740 C C . ILE A 1 93 ? -9.907 -5.622 -0.316 1.00 98.56 93 ILE A C 1
ATOM 742 O O . ILE A 1 93 ? -10.702 -5.590 -1.253 1.00 98.56 93 ILE A O 1
ATOM 746 N N . LYS A 1 94 ? -10.112 -6.429 0.731 1.00 98.50 94 LYS A N 1
ATOM 747 C CA . LYS A 1 94 ? -11.335 -7.226 0.877 1.00 98.50 94 LYS A CA 1
ATOM 748 C C . LYS A 1 94 ? -12.571 -6.333 1.017 1.00 98.50 94 LYS A C 1
ATOM 750 O O . LYS A 1 94 ? -13.625 -6.700 0.504 1.00 98.50 94 LYS A O 1
ATOM 755 N N . LEU A 1 95 ? -12.452 -5.225 1.749 1.00 98.25 95 LEU A N 1
ATOM 756 C CA . LEU A 1 95 ? -13.547 -4.283 1.975 1.00 98.25 95 LEU A CA 1
ATOM 757 C C . LEU A 1 95 ? -13.766 -3.356 0.771 1.00 98.25 95 LEU A C 1
ATOM 759 O O . LEU A 1 95 ? -14.916 -3.093 0.432 1.00 98.25 95 LEU A O 1
ATOM 763 N N . ASP A 1 96 ? -12.691 -2.920 0.110 1.00 98.06 96 ASP A N 1
ATOM 764 C CA . ASP A 1 96 ? -12.736 -2.146 -1.131 1.00 98.06 96 ASP A CA 1
ATOM 765 C C . ASP A 1 96 ? -11.711 -2.660 -2.162 1.00 98.06 96 ASP A C 1
ATOM 767 O O . ASP A 1 96 ? -10.528 -2.310 -2.117 1.00 98.06 96 ASP A O 1
ATOM 771 N N . PRO A 1 97 ? -12.148 -3.494 -3.122 1.00 97.38 97 PRO A N 1
ATOM 772 C CA . PRO A 1 97 ? -11.274 -4.048 -4.151 1.00 97.38 97 PRO A CA 1
ATOM 773 C C . PRO A 1 97 ? -10.954 -3.065 -5.291 1.00 97.38 97 PRO A C 1
ATOM 775 O O . PRO A 1 97 ? -10.244 -3.450 -6.224 1.00 97.38 97 PRO A O 1
ATOM 778 N N . ASN A 1 98 ? -11.487 -1.838 -5.267 1.00 97.00 98 ASN A N 1
ATOM 779 C CA . ASN A 1 98 ? -11.233 -0.826 -6.296 1.00 97.00 98 ASN A CA 1
ATOM 780 C C . ASN A 1 98 ? -10.217 0.242 -5.857 1.00 97.00 98 ASN A C 1
ATOM 782 O O . ASN A 1 98 ? -9.799 1.042 -6.693 1.00 97.00 98 ASN A O 1
ATOM 786 N N . GLU A 1 99 ? -9.775 0.222 -4.597 1.00 96.69 99 GLU A N 1
ATOM 787 C CA . GLU A 1 99 ? -8.770 1.146 -4.064 1.00 96.69 99 GLU A CA 1
ATOM 788 C C . GLU A 1 99 ? -7.361 0.785 -4.561 1.00 96.69 99 GLU A C 1
ATOM 790 O O . GLU A 1 99 ? -6.783 -0.243 -4.185 1.00 96.69 99 GLU A O 1
ATOM 795 N N . TRP A 1 100 ? -6.775 1.628 -5.414 1.00 98.12 100 TRP A N 1
ATOM 796 C CA . TRP A 1 100 ? -5.501 1.331 -6.080 1.00 98.12 100 TRP A CA 1
ATOM 797 C C . TRP A 1 100 ? -4.303 1.403 -5.120 1.00 98.12 100 TRP A C 1
ATOM 799 O O . TRP A 1 100 ? -3.349 0.627 -5.272 1.00 98.12 100 TRP A O 1
ATOM 809 N N . GLU A 1 101 ? -4.363 2.282 -4.116 1.00 98.25 101 GLU A N 1
ATOM 810 C CA . GLU A 1 101 ? -3.336 2.521 -3.099 1.00 98.25 101 GLU A CA 1
ATOM 811 C C . GLU A 1 101 ? -3.035 1.241 -2.320 1.00 98.25 101 GLU A C 1
ATOM 813 O O . GLU A 1 101 ? -1.874 0.922 -2.051 1.00 98.25 101 GLU A O 1
ATOM 818 N N . SER A 1 102 ? -4.073 0.463 -2.006 1.00 98.31 102 SER A N 1
ATOM 819 C CA . SER A 1 102 ? -3.929 -0.785 -1.259 1.00 98.31 102 SER A CA 1
ATOM 820 C C . SER A 1 102 ? -3.165 -1.845 -2.058 1.00 98.31 102 SER A C 1
ATOM 822 O O . SER A 1 102 ? -2.299 -2.526 -1.507 1.00 98.31 102 SER A O 1
ATOM 824 N N . TYR A 1 103 ? -3.404 -1.956 -3.369 1.00 98.62 103 TYR A N 1
ATOM 825 C CA . TYR A 1 103 ? -2.630 -2.858 -4.233 1.00 98.62 103 TYR A CA 1
ATOM 826 C C . TYR A 1 103 ? -1.173 -2.415 -4.373 1.00 98.62 103 TYR A C 1
ATOM 828 O O . TYR A 1 103 ? -0.275 -3.260 -4.336 1.00 98.62 103 TYR A O 1
ATOM 836 N N . LEU A 1 104 ? -0.932 -1.104 -4.483 1.00 98.31 104 LEU A N 1
ATOM 837 C CA . LEU A 1 104 ? 0.422 -0.558 -4.565 1.00 98.31 104 LEU A CA 1
ATOM 838 C C . LEU A 1 104 ? 1.200 -0.825 -3.272 1.00 98.31 104 LEU A C 1
ATOM 840 O O . LEU A 1 104 ? 2.339 -1.293 -3.309 1.00 98.31 104 LEU A O 1
ATOM 844 N N . LEU A 1 105 ? 0.571 -0.566 -2.124 1.00 97.81 105 LEU A N 1
ATOM 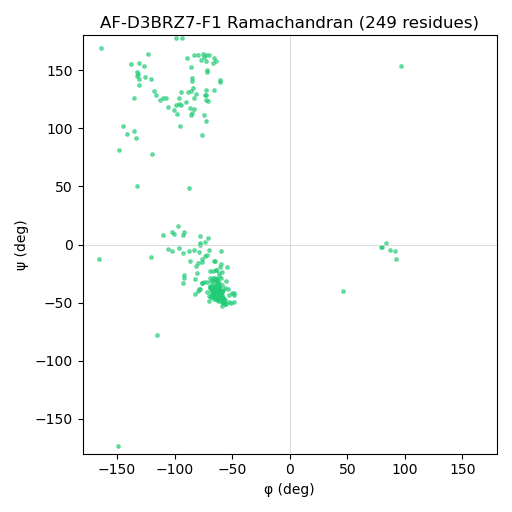845 C CA . LEU A 1 105 ? 1.163 -0.811 -0.815 1.00 97.81 105 LEU A CA 1
ATOM 846 C C . LEU A 1 105 ? 1.426 -2.307 -0.594 1.00 97.81 105 LEU A C 1
ATOM 848 O O . LEU A 1 105 ? 2.486 -2.666 -0.081 1.00 97.81 105 LEU A O 1
ATOM 852 N N . LEU A 1 106 ? 0.516 -3.183 -1.039 1.00 97.56 106 LEU A N 1
ATOM 853 C CA . LEU A 1 106 ? 0.717 -4.631 -0.986 1.00 97.56 106 LEU A CA 1
ATOM 854 C C . LEU A 1 106 ? 1.920 -5.058 -1.831 1.00 97.56 106 LEU A C 1
ATOM 856 O O . LEU A 1 106 ? 2.761 -5.801 -1.331 1.00 97.56 106 LEU A O 1
ATOM 860 N N . ALA A 1 107 ? 2.045 -4.555 -3.065 1.00 97.38 107 ALA A N 1
ATOM 861 C CA . ALA A 1 107 ? 3.176 -4.859 -3.944 1.00 97.38 107 ALA A CA 1
ATOM 862 C C . ALA A 1 107 ? 4.512 -4.475 -3.292 1.00 97.38 107 ALA A C 1
ATOM 864 O O . ALA A 1 107 ? 5.442 -5.281 -3.252 1.00 97.38 107 ALA A O 1
ATOM 865 N N . ASN A 1 108 ? 4.568 -3.272 -2.714 1.00 94.62 108 ASN A N 1
ATOM 866 C CA . ASN A 1 108 ? 5.753 -2.757 -2.031 1.00 94.62 108 ASN A CA 1
ATOM 867 C C . ASN A 1 108 ? 6.069 -3.496 -0.720 1.00 94.62 108 ASN A C 1
ATOM 869 O O . ASN A 1 108 ? 7.213 -3.470 -0.276 1.00 94.62 108 ASN A O 1
ATOM 873 N N . SER A 1 109 ? 5.080 -4.151 -0.102 1.00 94.06 109 SER A N 1
ATOM 874 C CA . SER A 1 109 ? 5.275 -4.943 1.120 1.00 94.06 109 SER A CA 1
ATOM 875 C C . SER A 1 109 ? 5.827 -6.347 0.868 1.00 94.06 109 SER A C 1
ATOM 877 O O . SER A 1 109 ? 6.339 -6.964 1.797 1.00 94.06 109 SER A O 1
ATOM 879 N N . LEU A 1 110 ? 5.732 -6.876 -0.357 1.00 94.12 110 LEU A N 1
ATOM 880 C CA . LEU A 1 110 ? 6.257 -8.205 -0.662 1.00 94.12 110 LEU A CA 1
ATOM 881 C C . LEU A 1 110 ? 7.793 -8.180 -0.704 1.00 94.12 110 LEU A C 1
ATOM 883 O O . LEU A 1 110 ? 8.404 -7.332 -1.354 1.00 94.12 110 LEU A O 1
ATOM 887 N N . GLU A 1 111 ? 8.432 -9.147 -0.052 1.00 88.75 111 GLU A N 1
ATOM 888 C CA . GLU A 1 111 ? 9.891 -9.284 -0.016 1.00 88.75 111 GLU A CA 1
ATOM 889 C C . GLU A 1 111 ? 10.331 -10.507 -0.825 1.00 88.75 111 GLU A C 1
ATOM 891 O O . GLU A 1 111 ? 9.860 -11.616 -0.590 1.00 88.75 111 GLU A O 1
ATOM 896 N N . GLY A 1 112 ? 11.245 -10.306 -1.780 1.00 87.12 112 GLY A N 1
ATOM 897 C CA . GLY A 1 112 ? 11.709 -11.344 -2.709 1.00 87.12 112 GLY A CA 1
ATOM 898 C C . GLY A 1 112 ? 10.991 -11.340 -4.066 1.00 87.12 112 GLY A C 1
ATOM 899 O O . GLY A 1 112 ? 9.856 -10.882 -4.190 1.00 87.12 112 GLY A O 1
ATOM 900 N N . GLN A 1 113 ? 11.680 -11.842 -5.097 1.00 81.12 113 GLN A N 1
ATOM 901 C CA . GLN A 1 113 ? 11.195 -11.852 -6.489 1.00 81.12 113 GLN A CA 1
ATOM 902 C C . GLN A 1 113 ? 10.023 -12.825 -6.698 1.00 81.12 113 GLN A C 1
ATOM 904 O O . GLN A 1 113 ? 9.063 -12.508 -7.394 1.00 81.12 113 GLN A O 1
ATOM 909 N N . GLU A 1 114 ? 10.058 -13.977 -6.025 1.00 89.44 114 GLU A N 1
ATOM 910 C CA . GLU A 1 114 ? 9.041 -15.036 -6.140 1.00 89.44 114 GLU A CA 1
ATOM 911 C C . GLU A 1 114 ? 7.915 -14.912 -5.096 1.00 89.44 114 GLU A C 1
ATOM 913 O O . GLU A 1 114 ? 7.084 -15.810 -4.936 1.00 89.44 114 GLU A O 1
ATOM 918 N N . ALA A 1 115 ? 7.883 -13.809 -4.343 1.00 94.38 115 ALA A N 1
ATOM 919 C CA . ALA A 1 115 ? 6.883 -13.602 -3.309 1.00 94.38 115 ALA A CA 1
ATOM 920 C C . ALA A 1 115 ? 5.479 -13.478 -3.911 1.00 94.38 115 ALA A C 1
ATOM 922 O O . ALA A 1 115 ? 5.235 -12.729 -4.862 1.00 94.38 115 ALA A O 1
ATOM 923 N N . THR A 1 116 ? 4.532 -14.200 -3.311 1.00 96.88 116 THR A N 1
ATOM 924 C CA . THR A 1 116 ? 3.118 -14.165 -3.691 1.00 96.88 116 THR A CA 1
ATOM 925 C C . THR A 1 116 ? 2.236 -13.971 -2.473 1.00 96.88 116 THR A C 1
ATOM 927 O O . THR A 1 116 ? 2.599 -14.323 -1.352 1.00 96.88 116 THR A O 1
ATOM 930 N N . VAL A 1 117 ? 1.044 -13.440 -2.712 1.00 97.19 117 VAL A N 1
ATOM 931 C CA . VAL A 1 117 ? -0.011 -13.287 -1.715 1.00 97.19 117 VAL A CA 1
ATOM 932 C C . VAL A 1 117 ? -1.334 -13.774 -2.283 1.00 97.19 117 VAL A C 1
ATOM 934 O O . VAL A 1 117 ? -1.597 -13.619 -3.473 1.00 97.19 117 VAL A O 1
ATOM 937 N N . GLU A 1 118 ? -2.164 -14.377 -1.440 1.00 98.00 118 GLU A N 1
ATOM 938 C CA . GLU A 1 118 ? -3.525 -14.767 -1.792 1.00 98.00 118 GLU A CA 1
ATOM 939 C C . GLU A 1 118 ? -4.513 -13.685 -1.342 1.00 98.00 118 GLU A C 1
ATOM 941 O O . GLU A 1 118 ? -4.515 -13.268 -0.184 1.00 98.00 118 GLU A O 1
ATOM 946 N N . LEU A 1 119 ? -5.335 -13.202 -2.273 1.00 97.31 119 LEU A N 1
ATOM 947 C CA . LEU A 1 119 ? -6.430 -12.280 -1.985 1.00 97.31 119 LEU A CA 1
ATOM 948 C C . LEU A 1 119 ? -7.643 -13.032 -1.424 1.00 97.31 119 LEU A C 1
ATOM 950 O O . LEU A 1 119 ? -7.809 -14.227 -1.647 1.00 97.31 119 LEU A O 1
ATOM 954 N N . ALA A 1 120 ? -8.574 -12.310 -0.795 1.00 94.81 120 ALA A N 1
ATOM 955 C CA . ALA A 1 120 ? -9.795 -12.895 -0.224 1.00 94.81 120 ALA A CA 1
ATOM 956 C C . ALA A 1 120 ? -10.703 -13.623 -1.242 1.00 94.81 120 ALA A C 1
ATOM 958 O O . ALA A 1 120 ? -11.565 -14.401 -0.845 1.00 94.81 120 ALA A O 1
ATOM 959 N N . ASN A 1 121 ? -10.522 -13.381 -2.544 1.00 93.56 121 ASN A N 1
ATOM 960 C CA . ASN A 1 121 ? -11.223 -14.079 -3.626 1.00 93.56 121 ASN A CA 1
ATOM 961 C C . ASN A 1 121 ? -10.471 -15.323 -4.149 1.00 93.56 121 ASN A C 1
ATOM 963 O O . ASN A 1 121 ? -10.821 -15.839 -5.208 1.00 93.56 121 ASN A O 1
ATOM 967 N N . GLY A 1 122 ? -9.414 -15.766 -3.463 1.00 95.81 122 GLY A N 1
ATOM 968 C CA . GLY A 1 122 ? -8.597 -16.926 -3.829 1.00 95.81 122 GLY A CA 1
ATOM 969 C C . GLY A 1 122 ? -7.575 -16.667 -4.941 1.00 95.81 122 GLY A C 1
ATOM 970 O O . GLY A 1 122 ? -6.807 -17.560 -5.297 1.00 95.81 122 GLY A O 1
ATOM 971 N N . ARG A 1 123 ? -7.518 -15.457 -5.518 1.00 96.38 123 ARG A N 1
ATOM 972 C CA . ARG A 1 123 ? -6.493 -15.123 -6.518 1.00 96.38 123 ARG A CA 1
ATOM 973 C C . ARG A 1 123 ? -5.143 -14.957 -5.835 1.00 96.38 123 ARG A C 1
ATOM 975 O O . ARG A 1 123 ? -4.984 -14.094 -4.975 1.00 96.38 123 ARG A O 1
ATOM 982 N N . ARG A 1 124 ? -4.149 -15.720 -6.288 1.00 97.94 124 ARG A N 1
ATOM 983 C CA . ARG A 1 124 ? -2.745 -15.503 -5.928 1.00 97.94 124 ARG A CA 1
ATOM 984 C C . ARG A 1 124 ? -2.120 -14.474 -6.860 1.00 97.94 124 ARG A C 1
ATOM 986 O O . ARG A 1 124 ? -2.298 -14.559 -8.074 1.00 97.94 124 ARG A O 1
ATOM 993 N N . MET A 1 125 ? -1.422 -13.500 -6.287 1.00 98.06 125 MET A N 1
ATOM 994 C CA . MET A 1 125 ? -0.770 -12.418 -7.018 1.00 98.06 125 MET A CA 1
ATOM 995 C C . MET A 1 125 ? 0.679 -12.239 -6.562 1.00 98.06 125 MET A C 1
ATOM 997 O O . MET A 1 125 ? 0.962 -12.283 -5.366 1.00 98.06 125 MET A O 1
ATOM 1001 N N . ASN A 1 126 ? 1.589 -12.037 -7.513 1.00 97.25 126 ASN A N 1
ATOM 1002 C CA . ASN A 1 126 ? 2.957 -11.574 -7.256 1.00 97.25 126 ASN A CA 1
ATOM 1003 C C . ASN A 1 126 ? 3.056 -10.039 -7.368 1.00 97.25 126 ASN A C 1
ATOM 1005 O O . ASN A 1 126 ? 2.079 -9.371 -7.721 1.00 97.25 126 ASN A O 1
ATOM 1009 N N . LYS A 1 127 ? 4.244 -9.473 -7.113 1.00 96.69 127 LYS A N 1
ATOM 1010 C CA . LYS A 1 127 ? 4.501 -8.024 -7.241 1.00 96.69 127 LYS A CA 1
ATOM 1011 C C . LYS A 1 127 ? 4.068 -7.449 -8.585 1.00 96.69 127 LYS A C 1
ATOM 1013 O O . LYS A 1 127 ? 3.337 -6.464 -8.628 1.00 96.69 127 LYS A O 1
ATOM 1018 N N . MET A 1 128 ? 4.484 -8.093 -9.674 1.00 96.62 128 MET A N 1
ATOM 1019 C CA . MET A 1 128 ? 4.191 -7.653 -11.037 1.00 96.62 128 MET A CA 1
ATOM 1020 C C . MET A 1 128 ? 2.681 -7.539 -11.279 1.00 96.62 128 MET A C 1
ATOM 1022 O O . MET A 1 128 ? 2.186 -6.532 -11.781 1.00 96.62 128 MET A O 1
ATOM 1026 N N . GLN A 1 129 ? 1.925 -8.559 -10.874 1.00 97.75 129 GLN A N 1
ATOM 1027 C CA . GLN A 1 129 ? 0.472 -8.586 -11.014 1.00 97.75 129 GLN A CA 1
ATOM 1028 C C . GLN A 1 129 ? -0.213 -7.534 -10.136 1.00 97.75 129 GLN A C 1
ATOM 1030 O O . GLN A 1 129 ? -1.220 -6.969 -10.560 1.00 97.75 129 GLN A O 1
ATOM 1035 N N . LEU A 1 130 ? 0.314 -7.258 -8.939 1.00 98.44 130 LEU A N 1
ATOM 1036 C CA . LEU A 1 130 ? -0.206 -6.206 -8.062 1.00 98.44 130 LEU A CA 1
ATOM 1037 C C . LEU A 1 130 ? 0.015 -4.815 -8.672 1.00 98.44 130 LEU A C 1
ATOM 1039 O O . LEU A 1 130 ? -0.943 -4.052 -8.749 1.00 98.44 130 LEU A O 1
ATOM 1043 N N . TYR A 1 131 ? 1.204 -4.515 -9.207 1.00 98.50 131 TYR A N 1
ATOM 1044 C CA . TYR A 1 131 ? 1.445 -3.248 -9.910 1.00 98.50 131 TYR A CA 1
ATOM 1045 C C . TYR A 1 131 ? 0.556 -3.083 -11.153 1.00 98.50 131 TYR A C 1
ATOM 1047 O O . TYR A 1 131 ? 0.000 -2.008 -11.378 1.00 98.50 131 TYR A O 1
ATOM 1055 N N . LEU A 1 132 ? 0.360 -4.144 -11.944 1.00 98.44 132 LEU A N 1
ATOM 1056 C CA . LEU A 1 132 ? -0.567 -4.115 -13.083 1.00 98.44 132 LEU A CA 1
ATOM 1057 C C . LEU A 1 132 ? -2.015 -3.868 -12.641 1.00 98.44 132 LEU A C 1
ATOM 1059 O O . LEU A 1 132 ? -2.752 -3.157 -13.323 1.00 98.44 132 LEU A O 1
ATOM 1063 N N . GLN A 1 133 ? -2.430 -4.436 -11.507 1.00 98.50 133 GLN A N 1
ATOM 1064 C CA . GLN A 1 133 ? -3.751 -4.184 -10.936 1.00 98.50 133 GLN A CA 1
ATOM 1065 C C . GLN A 1 133 ? -3.886 -2.734 -10.455 1.00 98.50 133 GLN A C 1
ATOM 1067 O O . GLN A 1 133 ? -4.921 -2.125 -10.714 1.00 98.50 133 GLN A O 1
ATOM 1072 N N . THR A 1 134 ? -2.844 -2.152 -9.852 1.00 98.62 134 THR A N 1
ATOM 1073 C CA . THR A 1 134 ? -2.803 -0.718 -9.534 1.00 98.62 134 THR A CA 1
ATOM 1074 C C . THR A 1 134 ? -2.995 0.132 -10.791 1.00 98.62 134 THR A C 1
ATOM 1076 O O . THR A 1 134 ? -3.877 0.980 -10.801 1.00 98.62 134 THR A O 1
ATOM 1079 N N . ILE A 1 135 ? -2.256 -0.134 -11.877 1.00 98.50 135 ILE A N 1
ATOM 1080 C CA . ILE A 1 135 ? -2.386 0.611 -13.148 1.00 98.50 135 ILE A CA 1
ATOM 1081 C C . ILE A 1 135 ? -3.785 0.462 -13.751 1.00 98.50 135 ILE A C 1
ATOM 1083 O O . ILE A 1 135 ? -4.327 1.409 -14.313 1.00 98.50 135 ILE A O 1
ATOM 1087 N N . LYS A 1 136 ? -4.379 -0.732 -13.648 1.00 98.56 136 LYS A N 1
ATOM 1088 C CA . LYS A 1 136 ? -5.741 -0.982 -14.132 1.00 98.56 136 LYS A CA 1
ATOM 1089 C C . LYS A 1 136 ? -6.766 -0.106 -13.406 1.00 98.56 136 LYS A C 1
ATOM 1091 O O . LYS A 1 136 ? -7.716 0.341 -14.042 1.00 98.56 136 LYS A O 1
ATOM 1096 N N . LEU A 1 137 ? -6.598 0.081 -12.097 1.00 98.31 137 LEU A N 1
ATOM 1097 C CA . LEU A 1 137 ? -7.492 0.890 -11.268 1.00 98.31 137 LEU A CA 1
ATOM 1098 C C . LEU A 1 137 ? -7.206 2.391 -11.418 1.00 98.31 137 LEU A C 1
ATOM 1100 O O . LEU A 1 137 ? -8.142 3.179 -11.508 1.00 98.31 137 LEU A O 1
ATOM 1104 N N . ASN A 1 138 ? -5.932 2.782 -11.503 1.00 98.00 138 ASN A N 1
ATOM 1105 C CA . ASN A 1 138 ? -5.509 4.159 -11.722 1.00 98.00 138 ASN A CA 1
ATOM 1106 C C . ASN A 1 138 ? -4.241 4.226 -12.603 1.00 98.00 138 ASN A C 1
ATOM 1108 O O . ASN A 1 138 ? -3.127 4.011 -12.113 1.00 98.00 138 ASN A O 1
ATOM 1112 N N . PRO A 1 139 ? -4.373 4.554 -13.903 1.00 96.94 139 PRO A N 1
ATOM 1113 C CA . PRO A 1 139 ? -3.241 4.586 -14.826 1.00 96.94 139 PRO A CA 1
ATOM 1114 C C . PRO A 1 139 ? -2.378 5.851 -14.711 1.00 96.94 139 PRO A C 1
ATOM 1116 O O . PRO A 1 139 ? -1.342 5.910 -15.373 1.00 96.94 139 PRO A O 1
ATOM 1119 N N . TYR A 1 140 ? -2.783 6.837 -13.902 1.00 96.12 140 TYR A N 1
ATOM 1120 C CA . TYR A 1 140 ? -2.129 8.146 -13.763 1.00 96.12 140 TYR A CA 1
ATOM 1121 C C . TYR A 1 140 ? -1.181 8.233 -12.560 1.00 96.12 140 TYR A C 1
ATOM 1123 O O . TYR A 1 140 ? -0.806 9.326 -12.149 1.00 96.12 140 TYR A O 1
ATOM 1131 N N . VAL A 1 141 ? -0.790 7.092 -11.991 1.00 94.75 141 VAL A N 1
ATOM 1132 C CA . VAL A 1 141 ? 0.192 7.007 -10.902 1.00 94.75 141 VAL A CA 1
ATOM 1133 C C . VAL A 1 141 ? 1.481 6.426 -11.463 1.00 94.75 141 VAL A C 1
ATOM 1135 O O . VAL A 1 141 ? 1.465 5.343 -12.043 1.00 94.75 141 VAL A O 1
ATOM 1138 N N . GLU A 1 142 ? 2.611 7.106 -11.284 1.00 95.00 142 GLU A N 1
ATOM 1139 C CA . GLU A 1 142 ? 3.902 6.697 -11.846 1.00 95.00 142 GLU A CA 1
ATOM 1140 C C . GLU A 1 142 ? 4.539 5.521 -11.088 1.00 95.00 142 GLU A C 1
ATOM 1142 O O . GLU A 1 142 ? 5.183 4.660 -11.692 1.00 95.00 142 GLU A O 1
ATOM 1147 N N . SER A 1 143 ? 4.316 5.445 -9.771 1.00 95.50 143 SER A N 1
ATOM 1148 C CA . SER A 1 143 ? 4.904 4.441 -8.868 1.00 95.50 143 SER A CA 1
ATOM 1149 C C . SER A 1 143 ? 4.792 2.984 -9.353 1.00 95.50 143 SER A C 1
ATOM 1151 O O . SER A 1 143 ? 5.816 2.295 -9.366 1.00 95.50 143 SER A O 1
ATOM 1153 N N . PRO A 1 144 ? 3.619 2.470 -9.782 1.00 97.62 144 PRO A N 1
ATOM 1154 C CA . PRO A 1 144 ? 3.523 1.097 -10.271 1.00 97.62 144 PRO A CA 1
ATOM 1155 C C . PRO A 1 144 ? 4.292 0.858 -11.578 1.00 97.62 144 PRO A C 1
ATOM 1157 O O . PRO A 1 144 ? 4.815 -0.237 -11.762 1.00 97.62 144 PRO A O 1
ATOM 1160 N N . TYR A 1 145 ? 4.436 1.851 -12.464 1.00 97.00 145 TYR A N 1
ATOM 1161 C CA . TYR A 1 145 ? 5.267 1.704 -13.668 1.00 97.00 145 TYR A CA 1
ATOM 1162 C C . TYR A 1 145 ? 6.747 1.574 -13.297 1.00 97.00 145 TYR A C 1
ATOM 1164 O O . TYR A 1 145 ? 7.444 0.711 -13.828 1.00 97.00 145 TYR A O 1
ATOM 1172 N N . ILE A 1 146 ? 7.217 2.379 -12.338 1.00 93.94 146 ILE A N 1
ATOM 1173 C CA . ILE A 1 146 ? 8.583 2.271 -11.805 1.00 93.94 146 ILE A CA 1
ATOM 1174 C C . ILE A 1 146 ? 8.795 0.888 -11.175 1.00 93.94 146 ILE A C 1
ATOM 1176 O O . ILE A 1 146 ? 9.810 0.246 -11.440 1.00 93.94 146 ILE A O 1
ATOM 1180 N N . GLY A 1 147 ? 7.830 0.414 -10.378 1.00 94.62 147 GLY A N 1
ATOM 1181 C CA . GLY A 1 147 ? 7.853 -0.914 -9.762 1.00 94.62 147 GLY A CA 1
ATOM 1182 C C . GLY A 1 147 ? 7.961 -2.040 -10.791 1.00 94.62 147 GLY A C 1
ATOM 1183 O O . GLY A 1 147 ? 8.868 -2.861 -10.705 1.00 94.62 147 GLY A O 1
ATOM 1184 N N . ILE A 1 148 ? 7.108 -2.029 -11.822 1.00 95.56 148 ILE A N 1
ATOM 1185 C CA . ILE A 1 148 ? 7.166 -2.991 -12.935 1.00 95.56 148 ILE A CA 1
ATOM 1186 C C . ILE A 1 148 ? 8.539 -2.969 -13.605 1.00 95.56 148 ILE A C 1
ATOM 1188 O O . ILE A 1 148 ? 9.163 -4.015 -13.765 1.00 95.56 148 ILE A O 1
ATOM 1192 N N . ALA A 1 149 ? 9.030 -1.788 -13.983 1.00 93.75 149 ALA A N 1
ATOM 1193 C CA . ALA A 1 149 ? 10.290 -1.676 -14.703 1.00 93.75 149 ALA A CA 1
ATOM 1194 C C . ALA A 1 149 ? 11.485 -2.180 -13.872 1.00 93.75 149 ALA A C 1
ATOM 1196 O O . ALA A 1 149 ? 12.397 -2.782 -14.435 1.00 93.75 149 ALA A O 1
ATOM 1197 N N . LYS A 1 150 ? 11.473 -1.996 -12.545 1.00 90.31 150 LYS A N 1
ATOM 1198 C CA . LYS A 1 150 ? 12.503 -2.531 -11.636 1.00 90.31 150 LYS A CA 1
ATOM 1199 C C . LYS A 1 150 ? 12.498 -4.059 -11.543 1.00 90.31 150 LYS A C 1
ATOM 1201 O O . LYS A 1 150 ? 13.563 -4.650 -11.400 1.00 90.31 150 LYS A O 1
ATOM 1206 N N . GLU A 1 151 ? 11.333 -4.689 -11.658 1.00 91.25 151 GLU A N 1
ATOM 1207 C CA . GLU A 1 151 ? 11.200 -6.153 -11.666 1.00 91.25 151 GLU A CA 1
ATOM 1208 C C . GLU A 1 151 ? 11.534 -6.770 -13.043 1.00 91.25 151 GLU A C 1
ATOM 1210 O O . GLU A 1 151 ? 11.762 -7.973 -13.152 1.00 91.25 151 GLU A O 1
ATOM 1215 N N . MET A 1 152 ? 11.583 -5.962 -14.109 1.00 91.69 152 MET A N 1
ATOM 1216 C CA . MET A 1 152 ? 11.886 -6.415 -15.470 1.00 91.69 152 MET A CA 1
ATOM 1217 C C . MET A 1 152 ? 13.389 -6.489 -15.761 1.00 91.69 152 MET A C 1
ATOM 1219 O O . MET A 1 152 ? 14.173 -5.579 -15.454 1.00 91.69 152 MET A O 1
ATOM 1223 N N . LYS A 1 153 ? 13.788 -7.530 -16.496 1.00 89.62 153 LYS A N 1
ATOM 1224 C CA . LYS A 1 153 ? 15.093 -7.578 -17.164 1.00 89.62 153 LYS A CA 1
ATOM 1225 C C . LYS A 1 153 ? 15.087 -6.636 -18.369 1.00 89.62 153 LYS A C 1
ATOM 1227 O O . LYS A 1 153 ? 14.040 -6.296 -18.916 1.00 89.62 153 LYS A O 1
ATOM 1232 N N . ARG A 1 154 ? 16.280 -6.219 -18.807 1.00 81.25 154 ARG A N 1
ATOM 1233 C CA . ARG A 1 154 ? 16.472 -5.207 -19.867 1.00 81.25 154 ARG A CA 1
ATOM 1234 C C . ARG A 1 154 ? 15.635 -5.459 -21.130 1.00 81.25 154 ARG A C 1
ATOM 1236 O O . ARG A 1 154 ? 15.086 -4.523 -21.700 1.00 81.25 154 ARG A O 1
ATOM 1243 N N . HIS A 1 155 ? 15.553 -6.710 -21.572 1.00 83.81 155 HIS A N 1
ATOM 1244 C CA . HIS A 1 155 ? 14.884 -7.082 -22.823 1.00 83.81 155 HIS A CA 1
ATOM 1245 C C . HIS A 1 155 ? 13.473 -7.640 -22.621 1.00 83.81 155 HIS A C 1
ATOM 1247 O O . HIS A 1 155 ? 12.869 -8.122 -23.578 1.00 83.81 155 HIS A O 1
ATOM 1253 N N . ASP A 1 156 ? 12.941 -7.567 -21.400 1.00 90.88 156 ASP A N 1
ATOM 1254 C CA . ASP A 1 156 ? 11.584 -8.014 -21.136 1.00 90.88 156 ASP A CA 1
ATOM 1255 C C . ASP A 1 156 ? 10.574 -7.035 -21.742 1.00 90.88 156 ASP A C 1
ATOM 1257 O O . ASP A 1 156 ? 10.789 -5.817 -21.837 1.00 90.88 156 ASP A O 1
ATOM 1261 N N . ALA A 1 157 ? 9.426 -7.589 -22.110 1.00 93.81 157 ALA A N 1
ATOM 1262 C CA . ALA A 1 157 ? 8.244 -6.838 -22.475 1.00 93.81 157 ALA A CA 1
ATOM 1263 C C . ALA A 1 157 ? 7.039 -7.413 -21.736 1.00 93.81 157 ALA A C 1
ATOM 1265 O O . ALA A 1 157 ? 6.951 -8.619 -21.500 1.00 93.81 157 ALA A O 1
ATOM 1266 N N . ILE A 1 158 ? 6.100 -6.544 -21.382 1.00 96.44 158 ILE A N 1
ATOM 1267 C CA . ILE A 1 158 ? 4.888 -6.923 -20.666 1.00 96.44 158 ILE A CA 1
ATOM 1268 C C . ILE A 1 158 ? 3.669 -6.293 -21.318 1.00 96.44 158 ILE A C 1
ATOM 1270 O O . ILE A 1 158 ? 3.732 -5.199 -21.877 1.00 96.44 158 ILE A O 1
ATOM 1274 N N . ARG A 1 159 ? 2.537 -6.991 -21.244 1.00 97.56 159 ARG A N 1
ATOM 1275 C CA . ARG A 1 159 ? 1.254 -6.446 -21.671 1.00 97.56 159 ARG A CA 1
ATOM 1276 C C . ARG A 1 159 ? 0.650 -5.611 -20.545 1.00 97.56 159 ARG A C 1
ATOM 1278 O O . ARG A 1 159 ? 0.340 -6.151 -19.484 1.00 97.56 159 ARG A O 1
ATOM 1285 N N . LEU A 1 160 ? 0.484 -4.314 -20.776 1.00 96.94 160 LEU A N 1
ATOM 1286 C CA . LEU A 1 160 ? -0.166 -3.407 -19.829 1.00 96.94 160 LEU A CA 1
ATOM 1287 C C . LEU A 1 160 ? -1.693 -3.605 -19.834 1.00 96.94 160 LEU A C 1
ATOM 1289 O O . LEU A 1 160 ? -2.235 -4.172 -20.789 1.00 96.94 160 LEU A O 1
ATOM 1293 N N . PRO A 1 161 ? -2.422 -3.108 -18.815 1.00 96.94 161 PRO A N 1
ATOM 1294 C CA . PRO A 1 161 ? -3.886 -3.186 -18.777 1.00 96.94 161 PRO A CA 1
ATOM 1295 C C . PRO A 1 161 ? -4.583 -2.497 -19.961 1.00 96.94 161 PRO A C 1
ATOM 1297 O O . PRO A 1 161 ? -5.691 -2.884 -20.318 1.00 96.94 161 PRO A O 1
ATOM 1300 N N . SER A 1 162 ? -3.918 -1.529 -20.605 1.00 93.50 162 SER A N 1
ATOM 1301 C CA . SER A 1 162 ? -4.351 -0.896 -21.862 1.00 93.50 162 SER A CA 1
ATOM 1302 C C . SER A 1 162 ? -4.364 -1.858 -23.061 1.00 93.50 162 SER A C 1
ATOM 1304 O O . SER A 1 162 ? -4.934 -1.546 -24.102 1.00 93.50 162 SER A O 1
ATOM 1306 N N . GLY A 1 163 ? -3.731 -3.028 -22.937 1.00 94.62 163 GLY A N 1
ATOM 1307 C CA . GLY A 1 163 ? -3.600 -4.034 -23.986 1.00 94.62 163 GLY A CA 1
ATOM 1308 C C . GLY A 1 163 ? -2.328 -3.907 -24.825 1.00 94.62 163 GLY A C 1
ATOM 1309 O O . GLY A 1 163 ? -2.007 -4.861 -25.542 1.00 94.62 163 GLY A O 1
ATOM 1310 N N . GLU A 1 164 ? -1.596 -2.795 -24.711 1.00 94.25 164 GLU A N 1
ATOM 1311 C CA . GLU A 1 164 ? -0.318 -2.581 -25.395 1.00 94.25 164 GLU A CA 1
ATOM 1312 C C . GLU A 1 164 ? 0.794 -3.450 -24.787 1.00 94.25 164 GLU A C 1
ATOM 1314 O O . GLU A 1 164 ? 0.799 -3.732 -23.586 1.00 94.25 164 GLU A O 1
ATOM 1319 N N . VAL A 1 165 ? 1.750 -3.865 -25.617 1.00 95.75 165 VAL A N 1
ATOM 1320 C CA . VAL A 1 165 ? 2.974 -4.528 -25.160 1.00 95.75 165 VAL A CA 1
ATOM 1321 C C . VAL A 1 165 ? 4.053 -3.464 -25.019 1.00 95.75 165 VAL A C 1
ATOM 1323 O O . VAL A 1 165 ? 4.385 -2.795 -25.995 1.00 95.75 165 VAL A O 1
ATOM 1326 N N . ALA A 1 166 ? 4.576 -3.305 -23.807 1.00 92.19 166 ALA A N 1
ATOM 1327 C CA . ALA A 1 166 ? 5.571 -2.301 -23.472 1.00 92.19 166 ALA A CA 1
ATOM 1328 C C . ALA A 1 166 ? 6.871 -2.960 -23.002 1.00 92.19 166 ALA A C 1
ATOM 1330 O O . ALA A 1 166 ? 6.865 -3.849 -22.149 1.00 92.19 166 ALA A O 1
ATOM 1331 N N . THR A 1 167 ? 7.995 -2.506 -23.548 1.00 92.56 167 THR A N 1
ATOM 1332 C CA . THR A 1 167 ? 9.335 -2.833 -23.048 1.00 92.56 167 THR A CA 1
ATOM 1333 C C . THR A 1 167 ? 9.617 -2.097 -21.741 1.00 92.56 167 THR A C 1
ATOM 1335 O O . THR A 1 167 ? 8.985 -1.080 -21.440 1.00 92.56 167 THR A O 1
ATOM 1338 N N . LYS A 1 168 ? 10.633 -2.543 -20.992 1.00 90.69 168 LYS A N 1
ATOM 1339 C CA . LYS A 1 168 ? 11.107 -1.849 -19.782 1.00 90.69 168 LYS A CA 1
ATOM 1340 C C . LYS A 1 168 ? 11.331 -0.343 -20.005 1.00 90.69 168 LYS A C 1
ATOM 1342 O O . LYS A 1 168 ? 10.870 0.478 -19.214 1.00 90.69 168 LYS A O 1
ATOM 1347 N N . ARG A 1 169 ? 11.952 0.040 -21.130 1.00 83.75 169 ARG A N 1
ATOM 1348 C CA . ARG A 1 169 ? 12.139 1.454 -21.514 1.00 83.75 169 ARG A CA 1
ATOM 1349 C C . ARG A 1 169 ? 10.824 2.197 -21.707 1.00 83.75 169 ARG A C 1
ATOM 1351 O O . ARG A 1 169 ? 10.667 3.301 -21.198 1.00 83.75 169 ARG A O 1
ATOM 1358 N N . GLN A 1 170 ? 9.886 1.611 -22.447 1.00 88.94 170 GLN A N 1
ATOM 1359 C CA . GLN A 1 170 ? 8.589 2.243 -22.696 1.00 88.94 170 GLN A CA 1
ATOM 1360 C C . GLN A 1 170 ? 7.805 2.450 -21.394 1.00 88.94 170 GLN A C 1
ATOM 1362 O O . GLN A 1 17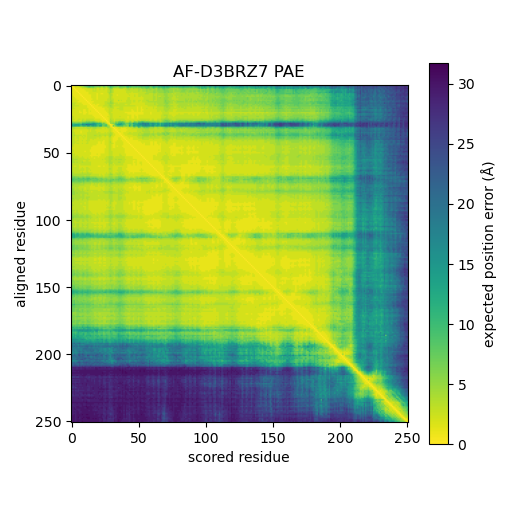0 ? 7.104 3.449 -21.258 1.00 88.94 170 GLN A O 1
ATOM 1367 N N . ILE A 1 171 ? 7.965 1.556 -20.417 1.00 93.31 171 ILE A N 1
ATOM 1368 C CA . ILE A 1 171 ? 7.350 1.686 -19.091 1.00 93.31 171 ILE A CA 1
ATOM 1369 C C . ILE A 1 171 ? 7.955 2.854 -18.307 1.00 93.31 171 ILE A C 1
ATOM 1371 O O . ILE A 1 171 ? 7.202 3.668 -17.774 1.00 93.31 171 ILE A O 1
ATOM 1375 N N . PHE A 1 172 ? 9.284 3.011 -18.291 1.00 87.88 172 PHE A N 1
ATOM 1376 C CA . PHE A 1 172 ? 9.899 4.190 -17.672 1.00 87.88 172 PHE A CA 1
ATOM 1377 C C . PHE A 1 172 ? 9.479 5.500 -18.350 1.00 87.88 172 PHE A C 1
ATOM 1379 O O . PHE A 1 172 ? 9.191 6.478 -17.664 1.00 87.88 172 PHE A O 1
ATOM 1386 N N . LEU A 1 173 ? 9.377 5.527 -19.683 1.00 83.62 173 LEU A N 1
ATOM 1387 C CA . LEU A 1 173 ? 8.901 6.712 -20.406 1.00 83.62 173 LEU A CA 1
ATOM 1388 C C . LEU A 1 173 ? 7.448 7.067 -20.056 1.00 83.62 173 LEU A C 1
ATOM 1390 O O . LEU A 1 173 ? 7.124 8.248 -19.950 1.00 83.62 173 LEU A O 1
ATOM 1394 N N . LYS A 1 174 ? 6.581 6.072 -19.822 1.00 90.44 174 LYS A N 1
ATOM 1395 C CA . LYS A 1 174 ? 5.221 6.309 -19.303 1.00 90.44 174 LYS A CA 1
ATOM 1396 C C . LYS A 1 174 ? 5.247 6.910 -17.897 1.00 90.44 174 LYS A C 1
ATOM 1398 O O . LYS A 1 174 ? 4.500 7.846 -17.638 1.00 90.44 174 LYS A O 1
ATOM 1403 N N . ALA A 1 175 ? 6.132 6.434 -17.022 1.00 91.44 175 ALA A N 1
ATOM 1404 C CA . ALA A 1 175 ? 6.297 7.000 -15.684 1.00 91.44 175 ALA A CA 1
ATOM 1405 C C . ALA A 1 175 ? 6.751 8.477 -15.733 1.00 91.44 175 ALA A C 1
ATOM 1407 O O . ALA A 1 175 ? 6.163 9.311 -15.051 1.00 91.44 175 ALA A O 1
ATOM 1408 N N . ILE A 1 176 ? 7.714 8.821 -16.604 1.00 83.81 176 ILE A N 1
ATOM 1409 C CA . ILE A 1 176 ? 8.139 10.217 -16.849 1.00 83.81 176 ILE A CA 1
ATOM 1410 C C . ILE A 1 176 ? 6.989 11.062 -17.392 1.00 83.81 176 ILE A C 1
ATOM 1412 O O . ILE A 1 176 ? 6.848 12.223 -17.025 1.00 83.81 176 ILE A O 1
ATOM 1416 N N . HIS A 1 177 ? 6.173 10.508 -18.290 1.00 85.75 177 HIS A N 1
ATOM 1417 C CA . HIS A 1 177 ? 5.038 11.242 -18.841 1.00 85.75 177 HIS A CA 1
ATOM 1418 C C . HIS A 1 177 ? 4.032 11.647 -17.757 1.00 85.75 177 HIS A C 1
ATOM 1420 O O . HIS A 1 177 ? 3.503 12.754 -17.805 1.00 85.75 177 HIS A O 1
ATOM 1426 N N . ILE A 1 178 ? 3.797 10.762 -16.787 1.00 88.06 178 ILE A N 1
ATOM 1427 C CA . ILE A 1 178 ? 2.917 11.019 -15.644 1.00 88.06 178 ILE A CA 1
ATOM 1428 C C . ILE A 1 178 ? 3.546 12.048 -14.699 1.00 88.06 178 ILE A C 1
ATOM 1430 O O . ILE A 1 178 ? 2.885 13.012 -14.321 1.00 88.06 178 ILE A O 1
ATOM 1434 N N . ASN A 1 179 ? 4.817 11.858 -14.336 1.00 84.56 179 ASN A N 1
ATOM 1435 C CA . ASN A 1 179 ? 5.537 12.754 -13.439 1.00 84.56 179 ASN A CA 1
ATOM 1436 C C . ASN A 1 179 ? 6.937 13.091 -13.991 1.00 84.56 179 ASN A C 1
ATOM 1438 O O . ASN A 1 179 ? 7.910 12.378 -13.719 1.00 84.56 179 ASN A O 1
ATOM 1442 N N . PRO A 1 180 ? 7.070 14.188 -14.759 1.00 78.56 180 PRO A N 1
ATOM 1443 C CA . PRO A 1 180 ? 8.311 14.514 -15.453 1.00 78.56 180 PRO A CA 1
ATOM 1444 C C . PRO A 1 180 ? 9.404 15.076 -14.542 1.00 78.56 180 PRO A C 1
ATOM 1446 O O . PRO A 1 180 ? 10.549 15.174 -14.985 1.00 78.56 180 PRO A O 1
ATOM 1449 N N . THR A 1 181 ? 9.076 15.450 -13.303 1.00 78.19 181 THR A N 1
ATOM 1450 C CA . THR A 1 181 ? 10.027 15.999 -12.324 1.00 78.19 181 THR A CA 1
ATOM 1451 C C . THR A 1 181 ? 10.575 14.935 -11.371 1.00 78.19 181 THR A C 1
ATOM 1453 O O . THR A 1 181 ? 11.449 15.238 -10.563 1.00 78.19 181 THR A O 1
ATOM 1456 N N . HIS A 1 182 ? 10.113 13.683 -11.472 1.00 76.62 182 HIS A N 1
ATOM 1457 C CA . HIS A 1 182 ? 10.574 12.587 -10.623 1.00 76.62 182 HIS A CA 1
ATOM 1458 C C . HIS A 1 182 ? 11.962 12.094 -11.077 1.00 76.62 182 HIS A C 1
ATOM 1460 O O . HIS A 1 182 ? 12.110 11.252 -11.968 1.00 76.62 182 HIS A O 1
ATOM 1466 N N . ASP A 1 183 ? 12.992 12.637 -10.439 1.00 74.81 183 ASP A N 1
ATOM 1467 C CA . ASP A 1 183 ? 14.417 12.396 -10.686 1.00 74.81 183 ASP A CA 1
ATOM 1468 C C . ASP A 1 183 ? 14.813 10.907 -10.739 1.00 74.81 183 ASP A C 1
ATOM 1470 O O . ASP A 1 183 ? 15.550 10.489 -11.639 1.00 74.81 183 ASP A O 1
ATOM 1474 N N . CYS A 1 184 ? 14.274 10.079 -9.839 1.00 76.81 184 CYS A N 1
ATOM 1475 C CA . CYS A 1 184 ? 14.634 8.667 -9.740 1.00 76.81 184 CYS A CA 1
ATOM 1476 C C . CYS A 1 184 ? 14.309 7.872 -11.016 1.00 76.81 184 CYS A C 1
ATOM 1478 O O . CYS A 1 184 ? 14.941 6.850 -11.292 1.00 76.81 184 CYS A O 1
ATOM 1480 N N . ILE A 1 185 ? 13.349 8.328 -11.828 1.00 77.25 185 ILE A N 1
ATOM 1481 C CA . ILE A 1 185 ? 12.988 7.649 -13.075 1.00 77.25 185 ILE A CA 1
ATOM 1482 C C . ILE A 1 185 ? 14.108 7.809 -14.101 1.00 77.25 185 ILE A C 1
ATOM 1484 O O . ILE A 1 185 ? 14.512 6.828 -14.725 1.00 77.25 185 ILE A O 1
ATOM 1488 N N . TYR A 1 186 ? 14.656 9.020 -14.228 1.00 75.69 186 TYR A N 1
ATOM 1489 C CA . TYR A 1 186 ? 15.792 9.287 -15.106 1.00 75.69 186 TYR A CA 1
ATOM 1490 C C . TYR A 1 186 ? 17.000 8.453 -14.686 1.00 75.69 186 TYR A C 1
ATOM 1492 O O . TYR A 1 186 ? 17.616 7.823 -15.541 1.00 75.69 186 TYR A O 1
ATOM 1500 N N . TYR A 1 187 ? 17.273 8.362 -13.381 1.00 74.50 187 TYR A N 1
ATOM 1501 C CA . TYR A 1 187 ? 18.334 7.509 -12.842 1.00 74.50 187 TYR A CA 1
ATOM 1502 C C . TYR A 1 187 ? 18.188 6.043 -13.284 1.00 74.50 187 TYR A C 1
ATOM 1504 O O . TYR A 1 187 ? 19.117 5.478 -13.861 1.00 74.50 187 TYR A O 1
ATOM 1512 N N . ASN A 1 188 ? 17.005 5.444 -13.102 1.00 80.44 188 ASN A N 1
ATOM 1513 C CA . ASN A 1 188 ? 16.784 4.042 -13.477 1.00 80.44 188 ASN A CA 1
ATOM 1514 C C . ASN A 1 188 ? 16.932 3.805 -14.994 1.00 80.44 188 ASN A C 1
ATOM 1516 O O . ASN A 1 188 ? 17.354 2.728 -15.414 1.00 80.44 188 ASN A O 1
ATOM 1520 N N . ILE A 1 189 ? 16.610 4.800 -15.831 1.00 74.88 189 ILE A N 1
ATOM 1521 C CA . ILE A 1 189 ? 16.847 4.715 -17.279 1.00 74.88 189 ILE A CA 1
ATOM 1522 C C . ILE A 1 189 ? 18.348 4.739 -17.594 1.00 74.88 189 ILE A C 1
ATOM 1524 O O . ILE A 1 189 ? 18.785 4.005 -18.479 1.00 74.88 189 ILE A O 1
ATOM 1528 N N . LEU A 1 190 ? 19.141 5.557 -16.890 1.00 70.81 190 LEU A N 1
ATOM 1529 C CA . LEU A 1 190 ? 20.594 5.626 -17.092 1.00 70.81 190 LEU A CA 1
ATOM 1530 C C . LEU A 1 190 ? 21.297 4.323 -16.734 1.00 70.81 190 LEU A C 1
ATOM 1532 O O . LEU A 1 190 ? 22.166 3.884 -17.486 1.00 70.81 190 LEU A O 1
ATOM 1536 N N . GLU A 1 191 ? 20.904 3.690 -15.630 1.00 73.94 191 GLU A N 1
ATOM 1537 C CA . GLU A 1 191 ? 21.432 2.374 -15.261 1.00 73.94 191 GLU A CA 1
ATOM 1538 C C . GLU A 1 191 ? 21.096 1.305 -16.311 1.00 73.94 191 GLU A C 1
ATOM 1540 O O . GLU A 1 191 ? 21.910 0.424 -16.595 1.00 73.94 191 GLU A O 1
ATOM 1545 N N . ASP A 1 192 ? 19.924 1.402 -16.944 1.00 74.12 192 ASP A N 1
ATOM 1546 C CA . ASP A 1 192 ? 19.486 0.461 -17.977 1.00 74.12 192 ASP A CA 1
ATOM 1547 C C . ASP A 1 192 ? 20.054 0.781 -19.378 1.00 74.12 192 ASP A C 1
ATOM 1549 O O . ASP A 1 192 ? 19.878 -0.017 -20.300 1.00 74.12 192 ASP A O 1
ATOM 1553 N N . LEU A 1 193 ? 20.785 1.887 -19.581 1.00 67.38 193 LEU A N 1
ATOM 1554 C CA . LEU A 1 193 ? 21.404 2.265 -20.865 1.00 67.38 193 LEU A CA 1
ATOM 1555 C C . LEU A 1 193 ? 22.814 1.671 -21.052 1.00 67.38 193 LEU A C 1
ATOM 1557 O O . LEU A 1 193 ? 23.688 1.785 -20.189 1.00 67.38 193 LEU A O 1
ATOM 1561 N N . GLN A 1 194 ? 23.074 1.064 -22.214 1.00 66.56 194 GLN A N 1
ATOM 1562 C CA . GLN A 1 194 ? 24.446 0.854 -22.688 1.00 66.56 194 GLN A CA 1
ATOM 1563 C C . GLN A 1 194 ? 25.025 2.156 -23.257 1.00 66.56 194 GLN A C 1
ATOM 1565 O O . GLN A 1 194 ? 24.299 3.068 -23.645 1.00 66.56 194 GLN A O 1
ATOM 1570 N N . ASP A 1 195 ? 26.353 2.240 -23.317 1.00 59.47 195 ASP A N 1
ATOM 1571 C CA . ASP A 1 195 ? 27.081 3.462 -23.687 1.00 59.47 195 ASP A CA 1
ATOM 1572 C C . ASP A 1 195 ? 26.748 3.988 -25.090 1.00 59.47 195 ASP A C 1
ATOM 1574 O O . ASP A 1 195 ? 26.792 5.194 -25.327 1.00 59.47 195 ASP A O 1
ATOM 1578 N N . TRP A 1 196 ? 26.372 3.085 -25.997 1.00 58.44 196 TRP A N 1
ATOM 1579 C CA . TRP A 1 196 ? 26.015 3.376 -27.385 1.00 58.44 196 TRP A CA 1
ATOM 1580 C C . TRP A 1 196 ? 24.512 3.610 -27.600 1.00 58.44 196 TRP A C 1
ATOM 1582 O O . TRP A 1 196 ? 24.096 3.973 -28.700 1.00 58.44 196 TRP A O 1
ATOM 1592 N N . GLU A 1 197 ? 23.680 3.385 -26.582 1.00 61.56 197 GLU A N 1
ATOM 1593 C CA . GLU A 1 197 ? 22.231 3.499 -26.705 1.00 61.56 197 GLU A CA 1
ATOM 1594 C C . GLU A 1 197 ? 21.742 4.935 -26.499 1.00 61.56 197 GLU A C 1
ATOM 1596 O O . GLU A 1 197 ? 22.340 5.742 -25.779 1.00 61.56 197 GLU A O 1
ATOM 1601 N N . THR A 1 198 ? 20.603 5.239 -27.123 1.00 63.88 198 THR A N 1
ATOM 1602 C CA . THR A 1 198 ? 19.937 6.535 -26.999 1.00 63.88 198 THR A CA 1
ATOM 1603 C C . THR A 1 198 ? 18.477 6.370 -26.583 1.00 63.88 198 THR A C 1
ATOM 1605 O O . THR A 1 198 ? 17.857 5.334 -26.838 1.00 63.88 198 THR A O 1
ATOM 1608 N N . ILE A 1 199 ? 17.917 7.389 -25.933 1.00 65.12 199 ILE A N 1
ATOM 1609 C CA . ILE A 1 199 ? 16.483 7.505 -25.651 1.00 65.12 199 ILE A CA 1
ATOM 1610 C C . ILE A 1 199 ? 15.955 8.780 -26.291 1.00 65.12 199 ILE A C 1
ATOM 1612 O O . ILE A 1 199 ? 16.631 9.801 -26.284 1.00 65.12 199 ILE A O 1
ATOM 1616 N N . THR A 1 200 ? 14.741 8.736 -26.827 1.00 65.56 200 THR A N 1
ATOM 1617 C CA . THR A 1 200 ? 14.040 9.943 -27.278 1.00 65.56 200 THR A CA 1
ATOM 1618 C C . THR A 1 200 ? 12.952 10.252 -26.263 1.00 65.56 200 THR A C 1
ATOM 1620 O O . THR A 1 200 ? 12.067 9.427 -26.034 1.00 65.56 200 THR A O 1
ATOM 1623 N N . LEU A 1 201 ? 13.036 11.415 -25.621 1.00 61.44 201 LEU A N 1
ATOM 1624 C CA . LEU A 1 201 ? 11.974 11.916 -24.754 1.00 61.44 201 LEU A CA 1
ATOM 1625 C C . LEU A 1 201 ? 10.754 12.315 -25.594 1.00 61.44 201 LEU A C 1
ATOM 1627 O O . LEU A 1 201 ? 10.867 12.579 -26.789 1.00 61.44 201 LEU A O 1
ATOM 1631 N N . LEU A 1 202 ? 9.589 12.456 -24.960 1.00 53.47 202 LEU A N 1
ATOM 1632 C CA . LEU A 1 202 ? 8.375 12.936 -25.637 1.00 53.47 202 LEU A CA 1
ATOM 1633 C C . LEU A 1 202 ? 8.514 14.355 -26.216 1.00 53.47 202 LEU A C 1
ATOM 1635 O O . LEU A 1 202 ? 7.781 14.713 -27.130 1.00 53.47 202 LEU A O 1
ATOM 1639 N N . SER A 1 203 ? 9.483 15.141 -25.740 1.00 56.03 203 SER A N 1
ATOM 1640 C CA . SER A 1 203 ? 9.860 16.429 -26.337 1.00 56.03 203 SER A CA 1
ATOM 1641 C C . SER A 1 203 ? 10.565 16.303 -27.695 1.00 56.03 203 SER A C 1
ATOM 1643 O O . SER A 1 203 ? 10.908 17.313 -28.301 1.00 56.03 203 SER A O 1
ATOM 1645 N N . GLY A 1 204 ? 10.845 15.081 -28.157 1.00 56.28 204 GLY A N 1
ATOM 1646 C CA . GLY A 1 204 ? 11.671 14.810 -29.333 1.00 56.28 204 GLY A CA 1
ATOM 1647 C C . GLY A 1 204 ? 13.176 14.894 -2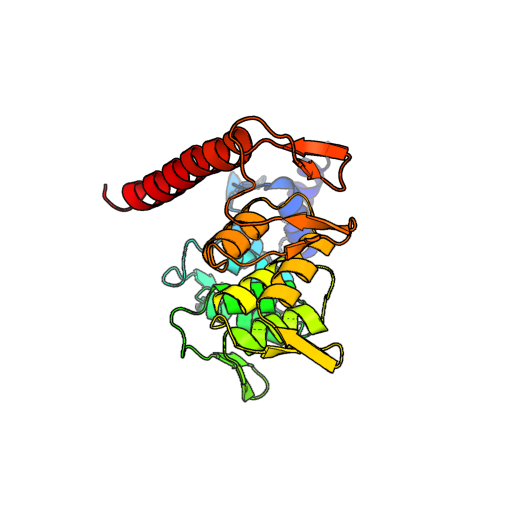9.057 1.00 56.28 204 GLY A C 1
ATOM 1648 O O . GLY A 1 204 ? 13.976 14.629 -29.950 1.00 56.28 204 GLY A O 1
ATOM 1649 N N . ARG A 1 205 ? 13.589 15.232 -27.826 1.00 64.50 205 ARG A N 1
ATOM 1650 C CA . ARG A 1 205 ? 15.005 15.295 -27.447 1.00 64.50 205 ARG A CA 1
ATOM 1651 C C . ARG A 1 205 ? 15.604 13.892 -27.379 1.00 64.50 205 ARG A C 1
ATOM 1653 O O . ARG A 1 205 ? 15.142 13.065 -26.596 1.00 64.50 205 ARG A O 1
ATOM 1660 N N . VAL A 1 206 ? 16.670 13.664 -28.143 1.00 62.28 206 VAL A N 1
ATOM 1661 C CA . VAL A 1 206 ? 17.495 12.454 -28.053 1.00 62.28 206 VAL A CA 1
ATOM 1662 C C . VAL A 1 206 ? 18.534 12.631 -26.945 1.00 62.28 206 VAL A C 1
ATOM 1664 O O . VAL A 1 206 ? 19.177 13.673 -26.845 1.00 62.28 206 VAL A O 1
ATOM 1667 N N . MET A 1 207 ? 18.700 11.615 -26.108 1.00 62.19 207 MET A N 1
ATOM 1668 C CA . MET A 1 207 ? 19.690 11.557 -25.037 1.00 62.19 207 MET A CA 1
ATOM 1669 C C . MET A 1 207 ? 20.526 10.291 -25.172 1.00 62.19 207 MET A C 1
ATOM 1671 O O . MET A 1 207 ? 19.997 9.242 -25.526 1.00 62.19 207 MET A O 1
ATOM 1675 N N . THR A 1 208 ? 21.812 10.373 -24.847 1.00 62.88 208 THR A N 1
ATOM 1676 C CA . THR A 1 208 ? 22.730 9.224 -24.780 1.00 62.88 208 THR A CA 1
ATOM 1677 C C . THR A 1 208 ? 23.341 9.157 -23.385 1.00 62.88 208 THR A C 1
ATOM 1679 O O . THR A 1 208 ? 23.327 10.147 -22.652 1.00 62.88 208 THR A O 1
ATOM 1682 N N . LYS A 1 209 ? 23.933 8.019 -23.014 1.00 58.66 209 LYS A N 1
ATOM 1683 C CA . LYS A 1 209 ? 24.620 7.887 -21.719 1.00 58.66 209 LYS A CA 1
ATOM 1684 C C . LYS A 1 209 ? 25.803 8.859 -21.556 1.00 58.66 209 LYS A C 1
ATOM 1686 O O . LYS A 1 209 ? 26.112 9.265 -20.442 1.00 58.66 209 LYS A O 1
ATOM 1691 N N . HIS A 1 210 ? 26.432 9.268 -22.661 1.00 48.50 210 HIS A N 1
ATOM 1692 C CA . HIS A 1 210 ? 27.558 10.213 -22.682 1.00 48.50 210 HIS A CA 1
ATOM 1693 C C . HIS A 1 210 ? 27.110 11.687 -22.724 1.00 48.50 210 HIS A C 1
ATOM 1695 O O . HIS A 1 210 ? 27.906 12.578 -22.438 1.00 48.50 210 HIS A O 1
ATOM 1701 N N . PHE A 1 211 ? 25.835 11.960 -23.023 1.00 45.72 211 PHE A N 1
ATOM 1702 C CA . PHE A 1 211 ? 25.256 13.307 -23.062 1.00 45.72 211 PHE A CA 1
ATOM 1703 C C . PHE A 1 211 ? 24.740 13.753 -21.686 1.00 45.72 211 PHE A C 1
ATOM 1705 O O . PHE A 1 211 ? 23.634 14.265 -21.536 1.00 45.72 211 PHE A O 1
ATOM 1712 N N . PHE A 1 212 ? 25.587 13.582 -20.674 1.00 47.06 212 PHE A N 1
ATOM 1713 C CA . PHE A 1 212 ? 25.541 14.393 -19.466 1.00 47.06 212 PHE A CA 1
ATOM 1714 C C . PHE A 1 212 ? 26.881 15.124 -19.343 1.00 47.0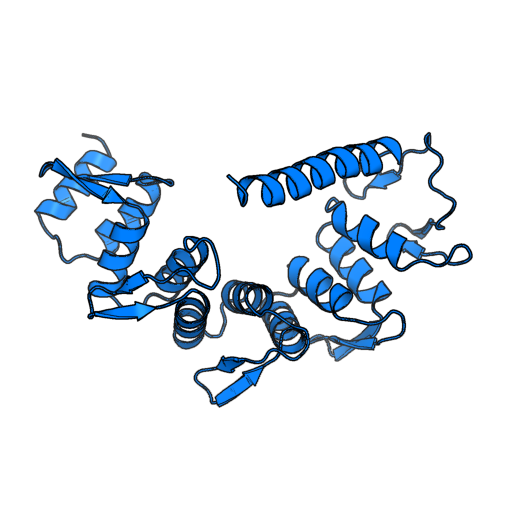6 212 PHE A C 1
ATOM 1716 O O . PHE A 1 212 ? 27.752 14.693 -18.575 1.00 47.06 212 PHE A O 1
ATOM 1723 N N . PRO A 1 213 ? 27.104 16.209 -20.106 1.00 40.66 213 PRO A N 1
ATOM 1724 C CA . PRO A 1 213 ? 28.145 17.161 -19.756 1.00 40.66 213 PRO A CA 1
ATOM 1725 C C . PRO A 1 213 ? 27.809 17.732 -18.374 1.00 40.66 213 PRO A C 1
ATOM 1727 O O . PRO A 1 213 ? 26.644 18.009 -18.083 1.00 40.66 213 PRO A O 1
ATOM 1730 N N . ASP A 1 214 ? 28.810 17.952 -17.521 1.00 42.16 214 ASP A N 1
ATOM 1731 C CA . ASP A 1 214 ? 28.632 18.558 -16.187 1.00 42.16 214 ASP A CA 1
ATOM 1732 C C . ASP A 1 214 ? 28.013 19.977 -16.241 1.00 42.16 214 ASP A C 1
ATOM 1734 O O . ASP A 1 214 ? 27.693 20.571 -15.209 1.00 42.16 214 ASP A O 1
ATOM 1738 N N . THR A 1 215 ? 27.835 20.516 -17.449 1.00 39.88 215 THR A N 1
ATOM 1739 C CA . THR A 1 215 ? 27.506 21.904 -17.759 1.00 39.88 215 THR A CA 1
ATOM 1740 C C . THR A 1 215 ? 26.200 22.105 -18.530 1.00 39.88 215 THR A C 1
ATOM 1742 O O . THR A 1 215 ? 25.758 23.247 -18.622 1.00 39.88 215 THR A O 1
ATOM 1745 N N . GLU A 1 216 ? 25.549 21.064 -19.064 1.00 43.69 216 GLU A N 1
ATOM 1746 C CA . GLU A 1 216 ? 24.314 21.251 -19.842 1.00 43.69 216 GLU A CA 1
ATOM 1747 C C . GLU A 1 216 ? 23.046 21.088 -19.002 1.00 43.69 216 GLU A C 1
ATOM 1749 O O . GLU A 1 216 ? 22.864 20.122 -18.258 1.00 43.69 216 GLU A O 1
ATOM 1754 N N . THR A 1 217 ? 22.149 22.060 -19.149 1.00 41.69 217 THR A N 1
ATOM 1755 C CA . THR A 1 217 ? 20.824 22.090 -18.540 1.00 41.69 217 THR A CA 1
ATOM 1756 C C . THR A 1 217 ? 19.820 21.291 -19.372 1.00 41.69 217 THR A C 1
ATOM 1758 O O . THR A 1 217 ? 19.626 21.516 -20.569 1.00 41.69 217 THR A O 1
ATOM 1761 N N . ILE A 1 218 ? 19.146 20.343 -18.732 1.00 45.38 218 ILE A N 1
ATOM 1762 C CA . ILE A 1 218 ? 17.980 19.652 -19.264 1.00 45.38 218 ILE A CA 1
ATOM 1763 C C . ILE A 1 218 ? 16.757 20.503 -18.958 1.00 45.38 218 ILE A C 1
ATOM 1765 O O . ILE A 1 218 ? 16.404 20.652 -17.794 1.00 45.38 218 ILE A O 1
ATOM 1769 N N . LEU A 1 219 ? 16.122 21.049 -19.997 1.00 39.16 219 LEU A N 1
ATOM 1770 C CA . LEU A 1 219 ? 14.822 21.693 -19.862 1.00 39.16 219 LEU A CA 1
ATOM 1771 C C . LEU A 1 219 ? 13.768 20.602 -19.646 1.00 39.16 219 LEU A C 1
ATOM 1773 O O . LEU A 1 219 ? 13.449 19.837 -20.561 1.00 39.16 219 LEU A O 1
ATOM 1777 N N . LEU A 1 220 ? 13.281 20.501 -18.419 1.00 46.34 220 LEU A N 1
ATOM 1778 C CA . LEU A 1 220 ? 12.181 19.633 -18.048 1.00 46.34 220 LEU A CA 1
ATOM 1779 C C . LEU A 1 220 ? 10.887 20.125 -18.714 1.00 46.34 220 LEU A C 1
ATOM 1781 O O . LEU A 1 220 ? 10.745 21.315 -18.997 1.00 46.34 220 LEU A O 1
ATOM 1785 N N . PRO A 1 221 ? 9.894 19.245 -18.917 1.00 36.72 221 PRO A N 1
ATOM 1786 C CA . PRO A 1 221 ? 8.544 19.648 -19.316 1.00 36.72 221 PRO A CA 1
ATOM 1787 C C . PRO A 1 221 ? 7.897 20.696 -18.389 1.00 36.72 221 PRO A C 1
ATOM 1789 O O . PRO A 1 221 ? 6.982 21.390 -18.817 1.00 36.72 221 PRO A O 1
ATOM 1792 N N . SER A 1 222 ? 8.388 20.843 -17.149 1.00 40.62 222 SER A N 1
ATOM 1793 C CA . SER A 1 222 ? 8.020 21.915 -16.209 1.00 40.62 222 SER A CA 1
ATOM 1794 C C . SER A 1 222 ? 8.583 23.298 -16.578 1.00 40.62 222 SER A C 1
ATOM 1796 O O . SER A 1 222 ? 8.215 24.291 -15.959 1.00 40.62 222 SER A O 1
ATOM 1798 N N . GLY A 1 223 ? 9.475 23.381 -17.570 1.00 37.19 223 GLY A N 1
ATOM 1799 C CA . GLY A 1 223 ? 10.220 24.591 -17.928 1.00 37.19 223 GLY A CA 1
ATOM 1800 C C . GLY A 1 223 ? 11.483 24.813 -17.090 1.00 37.19 223 GLY A C 1
ATOM 1801 O O . GLY A 1 223 ? 12.187 25.800 -17.294 1.00 37.19 223 GLY A O 1
ATOM 1802 N N . GLU A 1 224 ? 11.796 23.907 -16.164 1.00 41.50 224 GLU A N 1
ATOM 1803 C CA . GLU A 1 224 ? 12.972 24.012 -15.301 1.00 41.50 224 GLU A CA 1
ATOM 1804 C C . GLU A 1 224 ? 14.221 23.447 -15.967 1.00 41.50 224 GLU A C 1
ATOM 1806 O O . GLU A 1 224 ? 14.180 22.438 -16.662 1.00 41.50 224 GLU A O 1
ATOM 1811 N N . ASN A 1 225 ? 15.357 24.088 -15.719 1.00 43.62 225 ASN A N 1
ATOM 1812 C CA . ASN A 1 225 ? 16.653 23.681 -16.239 1.00 43.62 225 ASN A CA 1
ATOM 1813 C C . ASN A 1 225 ? 17.409 22.870 -15.182 1.00 43.62 225 ASN A C 1
ATOM 1815 O O . ASN A 1 225 ? 17.839 23.425 -14.174 1.00 43.62 225 ASN A O 1
ATOM 1819 N N . MET A 1 226 ? 17.626 21.577 -15.422 1.00 48.09 226 MET A N 1
ATOM 1820 C CA . MET A 1 226 ? 18.325 20.696 -14.485 1.00 48.09 226 MET A CA 1
ATOM 1821 C C . MET A 1 226 ? 19.669 20.232 -15.051 1.00 48.09 226 MET A C 1
ATOM 1823 O O . MET A 1 226 ? 19.732 19.675 -16.141 1.00 48.09 226 MET A O 1
ATOM 1827 N N . THR A 1 227 ? 20.766 20.465 -14.332 1.00 51.72 227 THR A N 1
ATOM 1828 C CA . THR A 1 227 ? 22.107 20.031 -14.771 1.00 51.72 227 THR A CA 1
ATOM 1829 C C . THR A 1 227 ? 22.416 18.621 -14.277 1.00 51.72 227 THR A C 1
ATOM 1831 O O . THR A 1 227 ? 21.859 18.168 -13.276 1.00 51.72 227 THR A O 1
ATOM 1834 N N . LYS A 1 228 ? 23.383 17.945 -14.909 1.00 48.59 228 LYS A N 1
ATOM 1835 C CA . LYS A 1 228 ? 23.956 16.700 -14.372 1.00 48.59 228 LYS A CA 1
ATOM 1836 C C . LYS A 1 228 ? 24.454 16.867 -12.933 1.00 48.59 228 LYS A C 1
ATOM 1838 O O . LYS A 1 228 ? 24.256 15.977 -12.119 1.00 48.59 228 LYS A O 1
ATOM 1843 N N . ARG A 1 229 ? 25.046 18.020 -12.593 1.00 45.78 229 ARG A N 1
ATOM 1844 C CA . ARG A 1 229 ? 25.454 18.333 -11.215 1.00 45.78 229 ARG A CA 1
ATOM 1845 C C . ARG A 1 229 ? 24.253 18.363 -10.262 1.00 45.78 229 ARG A C 1
ATOM 1847 O O . ARG A 1 229 ? 24.372 17.820 -9.178 1.00 45.78 229 ARG A O 1
ATOM 1854 N N . HIS A 1 230 ? 23.099 18.896 -10.665 1.00 49.09 230 HIS A N 1
ATOM 1855 C CA . HIS A 1 230 ? 21.878 18.840 -9.849 1.00 49.09 230 HIS A CA 1
ATOM 1856 C C . HIS A 1 230 ? 21.308 17.414 -9.724 1.00 49.09 230 HIS A C 1
ATOM 1858 O O . HIS A 1 230 ? 20.876 17.035 -8.639 1.00 49.09 230 HIS A O 1
ATOM 1864 N N . LEU A 1 231 ? 21.381 16.599 -10.784 1.00 51.28 231 LEU A N 1
ATOM 1865 C CA . LEU A 1 231 ? 21.042 15.163 -10.756 1.00 51.28 231 LEU A CA 1
ATOM 1866 C C . LEU A 1 231 ? 22.010 14.324 -9.897 1.00 51.28 231 LEU A C 1
ATOM 1868 O O . LEU A 1 231 ? 21.632 13.300 -9.342 1.00 51.28 231 LEU A O 1
ATOM 1872 N N . MET A 1 232 ? 23.270 14.750 -9.783 1.00 46.22 232 MET A N 1
ATOM 1873 C CA . MET A 1 232 ? 24.303 14.072 -8.993 1.00 46.22 232 MET A CA 1
ATOM 1874 C C . MET A 1 232 ? 24.402 14.575 -7.544 1.00 46.22 232 MET A C 1
ATOM 1876 O O . MET A 1 232 ? 24.748 13.816 -6.649 1.00 46.22 232 MET A O 1
ATOM 1880 N N . GLN A 1 233 ? 24.055 15.831 -7.271 1.00 44.41 233 GLN A N 1
ATOM 1881 C CA . GLN A 1 233 ? 23.955 16.362 -5.906 1.00 44.41 233 GLN A CA 1
ATOM 1882 C C . GLN A 1 233 ? 22.698 15.853 -5.194 1.00 44.41 233 GLN A C 1
ATOM 1884 O O . GLN A 1 233 ? 22.726 15.606 -3.992 1.00 44.41 233 GLN A O 1
ATOM 1889 N N . THR A 1 234 ? 21.609 15.626 -5.935 1.00 44.25 234 THR A N 1
ATOM 1890 C CA . THR A 1 234 ? 20.470 14.836 -5.441 1.00 44.25 234 THR A CA 1
ATOM 1891 C C . THR A 1 234 ? 20.876 13.385 -5.187 1.00 44.25 234 THR A C 1
ATOM 1893 O O . THR A 1 234 ? 20.452 12.829 -4.184 1.00 44.25 234 THR A O 1
ATOM 1896 N N . PHE A 1 235 ? 21.764 12.797 -5.999 1.00 40.38 235 PHE A N 1
ATOM 1897 C CA . PHE A 1 235 ? 22.357 11.478 -5.739 1.00 40.38 235 PHE A CA 1
ATOM 1898 C C . PHE A 1 235 ? 23.180 11.431 -4.445 1.00 40.38 235 PHE A C 1
ATOM 1900 O O . PHE A 1 235 ? 22.922 10.544 -3.644 1.00 40.38 235 PHE A O 1
ATOM 1907 N N . GLU A 1 236 ? 24.086 12.377 -4.177 1.00 37.53 236 GLU A N 1
ATOM 1908 C CA . GLU A 1 236 ? 24.825 12.419 -2.899 1.00 37.53 236 GLU A CA 1
ATOM 1909 C C . GLU A 1 236 ? 23.875 12.634 -1.713 1.00 37.53 236 GLU A C 1
ATOM 1911 O O . GLU A 1 236 ? 23.982 11.951 -0.702 1.00 37.53 236 GLU A O 1
ATOM 1916 N N . PHE A 1 237 ? 22.861 13.490 -1.865 1.00 34.97 237 PHE A N 1
ATOM 1917 C CA . PHE A 1 237 ? 21.848 13.723 -0.834 1.00 34.97 237 PHE A CA 1
ATOM 1918 C C . PHE A 1 237 ? 20.954 12.496 -0.574 1.00 34.97 237 PHE A C 1
ATOM 1920 O O . PHE A 1 237 ? 20.626 12.198 0.575 1.00 34.97 237 PHE A O 1
ATOM 1927 N N . VAL A 1 238 ? 20.549 11.770 -1.620 1.00 39.34 238 VAL A N 1
ATOM 1928 C CA . VAL A 1 238 ? 19.710 10.565 -1.526 1.00 39.34 238 VAL A CA 1
ATOM 1929 C C . VAL A 1 238 ? 20.534 9.355 -1.081 1.00 39.34 238 VAL A C 1
ATOM 1931 O O . VAL A 1 238 ? 20.035 8.595 -0.257 1.00 39.34 238 VAL A O 1
ATOM 1934 N N . GLN A 1 239 ? 21.787 9.193 -1.524 1.00 36.69 239 GLN A N 1
ATOM 1935 C CA . GLN A 1 239 ? 22.716 8.191 -0.984 1.00 36.69 239 GLN A CA 1
ATOM 1936 C C . GLN A 1 239 ? 23.019 8.461 0.485 1.00 36.69 239 GLN A C 1
ATOM 1938 O O . GLN A 1 239 ? 22.937 7.527 1.275 1.00 36.69 239 GLN A O 1
ATOM 1943 N N . ASP A 1 240 ? 23.295 9.705 0.880 1.00 38.78 240 ASP A N 1
ATOM 1944 C CA . ASP A 1 240 ? 23.532 10.047 2.283 1.00 38.78 240 ASP A CA 1
ATOM 1945 C C . ASP A 1 240 ? 22.293 9.773 3.133 1.00 38.78 240 ASP A C 1
ATOM 1947 O O . ASP A 1 240 ? 22.414 9.199 4.210 1.00 38.78 240 ASP A O 1
ATOM 1951 N N . ARG A 1 241 ? 21.082 10.078 2.649 1.00 39.50 241 ARG A N 1
ATOM 1952 C CA . ARG A 1 241 ? 19.837 9.716 3.351 1.00 39.50 241 ARG A CA 1
ATOM 1953 C C . ARG A 1 241 ? 19.595 8.209 3.392 1.00 39.50 241 ARG A C 1
ATOM 1955 O O . ARG A 1 241 ? 19.122 7.704 4.408 1.00 39.50 241 ARG A O 1
ATOM 1962 N N . TYR A 1 242 ? 19.905 7.488 2.318 1.00 37.62 242 TYR A N 1
ATOM 1963 C CA . TYR A 1 242 ? 19.738 6.038 2.240 1.00 37.62 242 TYR A CA 1
ATOM 1964 C C . TYR A 1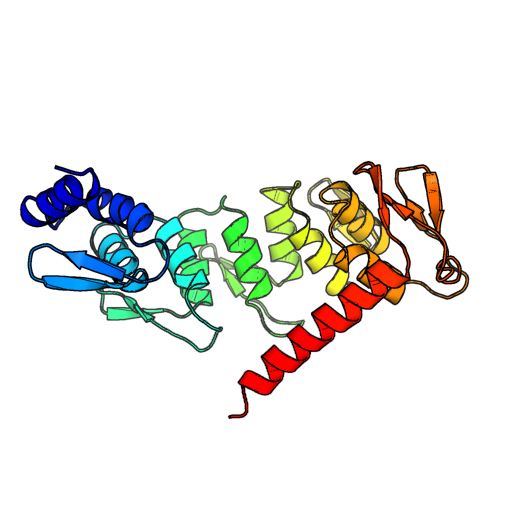 242 ? 20.734 5.331 3.171 1.00 37.62 242 TYR A C 1
ATOM 1966 O O . TYR A 1 242 ? 20.329 4.494 3.975 1.00 37.62 242 TYR A O 1
ATOM 1974 N N . HIS A 1 243 ? 22.001 5.749 3.178 1.00 40.44 243 HIS A N 1
ATOM 1975 C CA . HIS A 1 243 ? 23.023 5.268 4.104 1.00 40.44 243 HIS A CA 1
ATOM 1976 C C . HIS A 1 243 ? 22.730 5.684 5.552 1.00 40.44 243 HIS A C 1
ATOM 1978 O O . HIS A 1 243 ? 22.780 4.830 6.432 1.00 40.44 243 HIS A O 1
ATOM 1984 N N . GLN A 1 244 ? 22.320 6.926 5.828 1.00 39.50 244 GLN A N 1
ATOM 1985 C CA . GLN A 1 244 ? 21.897 7.344 7.174 1.00 39.50 244 GLN A CA 1
ATOM 1986 C C . GLN A 1 244 ? 20.674 6.555 7.668 1.00 39.50 244 GLN A C 1
ATOM 1988 O O . GLN A 1 244 ? 20.620 6.200 8.844 1.00 39.50 244 GLN A O 1
ATOM 1993 N N . SER A 1 245 ? 19.730 6.202 6.786 1.00 39.47 245 SER A N 1
ATOM 1994 C CA . SER A 1 245 ? 18.589 5.345 7.143 1.00 39.47 245 SER A CA 1
ATOM 1995 C C . SER A 1 245 ? 18.988 3.895 7.445 1.00 39.47 245 SER A C 1
ATOM 1997 O O . SER A 1 245 ? 18.351 3.257 8.277 1.00 39.47 245 SER A O 1
ATOM 1999 N N . GLN A 1 246 ? 20.071 3.391 6.837 1.00 38.75 246 GLN A N 1
ATOM 2000 C CA . GLN A 1 246 ? 20.620 2.062 7.129 1.00 38.75 246 GLN A CA 1
ATOM 2001 C C . GLN A 1 246 ? 21.523 2.043 8.376 1.00 38.75 246 GLN A C 1
ATOM 2003 O O . GLN A 1 246 ? 21.553 1.038 9.084 1.00 38.75 246 GLN A O 1
ATOM 2008 N N . TYR A 1 247 ? 22.205 3.147 8.703 1.00 36.28 247 TYR A N 1
ATOM 2009 C CA . TYR A 1 247 ? 23.019 3.264 9.923 1.00 36.28 247 TYR A CA 1
ATOM 2010 C C . TYR A 1 247 ? 22.197 3.567 11.189 1.00 36.28 247 TYR A C 1
ATOM 2012 O O . TYR A 1 247 ? 22.595 3.162 12.277 1.00 36.28 247 TYR A O 1
ATOM 2020 N N . LEU A 1 248 ? 21.005 4.165 11.071 1.00 34.44 248 LEU A N 1
ATOM 2021 C CA . LEU A 1 248 ? 20.046 4.317 12.183 1.00 34.44 248 LEU A CA 1
ATOM 2022 C C . LEU A 1 248 ? 19.372 2.993 12.619 1.00 34.44 248 LEU A C 1
ATOM 2024 O O . LEU A 1 248 ? 18.487 2.995 13.475 1.00 34.44 248 LEU A O 1
ATOM 2028 N N . HIS A 1 249 ? 19.780 1.855 12.050 1.00 41.53 249 HIS A N 1
ATOM 2029 C CA . HIS A 1 249 ? 19.381 0.507 12.478 1.00 41.53 249 HIS A CA 1
ATOM 2030 C C . HIS A 1 249 ? 20.514 -0.303 13.125 1.00 41.53 249 HIS A C 1
ATOM 2032 O O . HIS A 1 249 ? 20.319 -1.473 13.446 1.00 41.53 249 HIS A O 1
ATOM 2038 N N . PHE A 1 250 ? 21.662 0.327 13.392 1.00 40.00 250 PHE A N 1
ATOM 2039 C CA . PHE A 1 250 ? 22.756 -0.264 14.162 1.00 40.00 250 PHE A CA 1
ATOM 2040 C C . PHE A 1 250 ? 23.286 0.684 15.246 1.00 40.00 250 PHE A C 1
ATOM 2042 O O . PHE A 1 250 ? 24.492 0.876 15.338 1.00 40.00 250 PHE A O 1
ATOM 2049 N N . HIS A 1 251 ? 22.401 1.248 16.076 1.00 36.34 251 HIS A N 1
ATOM 2050 C CA . HIS A 1 251 ? 22.693 1.670 17.455 1.00 36.34 251 HIS A CA 1
ATOM 2051 C C . HIS A 1 251 ? 21.417 1.704 18.296 1.00 36.34 251 HIS A C 1
ATOM 2053 O O . HIS A 1 251 ? 20.402 2.248 17.806 1.00 36.34 251 HIS A O 1
#

Foldseek 3Di:
DDPLVVLLVVCVVCVLDLVSLVVVLVVLVAAWDAHPVRDIGGNLRSLLSSCVSPVLQLVSLQVNLVPAPAQPDWDARPVRDIDGSLRSLLSSCVSPVLDLSSLLSNLVRFDDLPGWDAHPVRDIDHSLRSLLSSCLSPVLALSSLVSNLVSDDLADWDQHPVRDIGGSLRSLLSSCVSPVPPLVSVVVVLVSADQPDWDQHPVRDIDGNPPQDQPAFDLTPVRDTAHVVNSVVVVVVVVVVVVVVVVVVPD